Protein AF-A0A6G0Y2H9-F1 (afdb_monomer_lite)

Sequence (187 aa):
MGYNRLPFWKYYWSTSNDLSRFDDILCFLHINNNNAKTTDNKDRLFKLRLLLDSINIRFMELYKVTREVSVDELMVLFKGRNSIKQYNLMKLIKRGKEKVIHNFVDFGLGERVVLNLTKPYCNKGMKLENTFAYGTIQSNRKGIPLLSQDKTLERGMYDFKTSRLDITVYKWKDNRIVHLASNFHNA

Secondary structure (DSSP, 8-state):
--SS-PPPHHHHTTTSTTHHHHHHHHHS--SS-GGG--TT---TTHHHHHHHHHHHHHHHHH----S------PPEE--S--TTEEE-TTSSS-EEE-----S-TTS-HHHHHHHHHHTTTTTSS--GGG---EEEE-TT-TT------TTT--TT-EEEEE-TTS-EEEEEESSSEEEEEESS---

Foldseek 3Di:
DDPDPDDDPCVVCVVPPCSVVVVVCVVPPFDADPVPDDPPDPPLCRRCVNVVVVVVVVCLVPDDDDPDDDDDWDFDADDDDGPQWDADPPDPRRIGGTDFDDPPVPDDRVVRVVCVVCVVVCPDPNDPVPDKDKDWDDPPDPPDDDWDDPVVDDAQDKTWDADPQQKIWIWHDHVHIIIMIISPDDD

Organism: Aphis craccivora (NCBI:txid307492)

InterPro domains:
  IPR029526 PiggyBac transposable element-derived protein [PF13843] (1-98)

pLDDT: mean 79.73, std 13.39, range [35.53, 94.5]

Structure (mmCIF, N/CA/C/O backbone):
data_AF-A0A6G0Y2H9-F1
#
_entry.id   AF-A0A6G0Y2H9-F1
#
loop_
_atom_site.group_PDB
_atom_site.id
_atom_site.type_symbol
_atom_site.label_atom_id
_atom_site.label_alt_id
_atom_site.label_comp_id
_atom_site.label_asym_id
_atom_site.label_entity_id
_atom_site.label_seq_id
_atom_site.pdbx_PDB_ins_code
_atom_site.Cartn_x
_atom_site.Cartn_y
_atom_site.Cartn_z
_atom_site.occupancy
_atom_site.B_iso_or_equiv
_atom_site.auth_seq_id
_atom_site.auth_comp_id
_atom_site.auth_asym_id
_atom_site.auth_atom_id
_atom_site.pdbx_PDB_model_num
ATOM 1 N N . MET A 1 1 ? -3.768 -9.630 -13.649 1.00 43.09 1 MET A N 1
ATOM 2 C CA . MET A 1 1 ? -4.655 -10.481 -14.466 1.00 43.09 1 MET A CA 1
ATOM 3 C C . MET A 1 1 ? -5.706 -9.562 -15.050 1.00 43.09 1 MET A C 1
ATOM 5 O O . MET A 1 1 ? -6.329 -8.858 -14.270 1.00 43.09 1 MET A O 1
ATOM 9 N N . GLY A 1 2 ? -5.820 -9.486 -16.375 1.00 50.31 2 GLY A N 1
ATOM 10 C CA . GLY A 1 2 ? -6.947 -8.810 -17.021 1.00 50.31 2 GLY A CA 1
ATOM 11 C C . GLY A 1 2 ? -8.146 -9.754 -17.100 1.00 50.31 2 GLY A C 1
ATOM 12 O O . GLY A 1 2 ? -7.974 -10.964 -16.954 1.00 50.31 2 GLY A O 1
ATOM 13 N N . TYR A 1 3 ? -9.334 -9.203 -17.347 1.00 65.69 3 TYR A N 1
ATOM 14 C CA . TYR A 1 3 ? -10.573 -9.965 -17.556 1.00 65.69 3 TYR A CA 1
ATOM 15 C C . TYR A 1 3 ? -10.431 -11.077 -18.613 1.00 65.69 3 TYR A C 1
ATOM 17 O O . TYR A 1 3 ? -11.076 -12.114 -18.504 1.00 65.69 3 TYR A O 1
ATOM 25 N N . ASN A 1 4 ? -9.520 -10.909 -19.576 1.00 70.06 4 ASN A N 1
ATOM 26 C CA . ASN A 1 4 ? -9.194 -11.915 -20.580 1.00 70.06 4 ASN A CA 1
ATOM 27 C C . ASN A 1 4 ? -7.907 -12.669 -20.214 1.00 70.06 4 ASN A C 1
ATOM 29 O O . ASN A 1 4 ? -6.846 -12.062 -20.026 1.00 70.06 4 ASN A O 1
ATOM 33 N N . ARG A 1 5 ? -7.978 -14.008 -20.162 1.00 74.62 5 ARG A N 1
ATOM 34 C CA . ARG A 1 5 ? -6.782 -14.864 -20.164 1.00 74.62 5 ARG A CA 1
ATOM 35 C C . ARG A 1 5 ? -6.162 -14.817 -21.552 1.00 74.62 5 ARG A C 1
ATOM 37 O O . ARG A 1 5 ? -6.547 -15.560 -22.446 1.00 74.62 5 ARG A O 1
ATOM 44 N N . LEU A 1 6 ? -5.209 -13.913 -21.708 1.00 76.06 6 LEU A N 1
ATOM 45 C CA . LEU A 1 6 ? -4.416 -13.816 -22.918 1.00 76.06 6 LEU A CA 1
ATOM 46 C C . LEU A 1 6 ? -3.420 -14.986 -22.994 1.00 76.06 6 LEU A C 1
ATOM 48 O O . LEU A 1 6 ? -2.894 -15.403 -21.952 1.00 76.06 6 LEU A O 1
ATOM 52 N N . PRO A 1 7 ? -3.158 -15.528 -24.196 1.00 79.00 7 PRO A N 1
ATOM 53 C CA . PRO A 1 7 ? -2.120 -16.531 -24.382 1.00 79.00 7 PRO A CA 1
ATOM 54 C C . PRO A 1 7 ? -0.747 -15.978 -23.964 1.00 79.00 7 PRO A C 1
ATOM 56 O O . PRO A 1 7 ? -0.535 -14.766 -23.890 1.00 79.00 7 PRO A O 1
ATOM 59 N N . PHE A 1 8 ? 0.211 -16.861 -23.664 1.00 73.69 8 PHE A N 1
ATOM 60 C CA . PHE A 1 8 ? 1.592 -16.421 -23.442 1.00 73.69 8 PHE A CA 1
ATOM 61 C C . PHE A 1 8 ? 2.092 -15.633 -24.653 1.00 73.69 8 PHE A C 1
ATOM 63 O O . PHE A 1 8 ? 1.792 -15.990 -25.789 1.00 73.69 8 PHE A O 1
ATOM 70 N N . TRP A 1 9 ? 2.892 -14.593 -24.402 1.00 75.38 9 TRP A N 1
ATOM 71 C CA . TRP A 1 9 ? 3.351 -13.663 -25.437 1.00 75.38 9 TRP A CA 1
ATOM 72 C C . TRP A 1 9 ? 3.998 -14.381 -26.643 1.00 75.38 9 TRP A C 1
ATOM 74 O O . TRP A 1 9 ? 3.803 -13.967 -27.779 1.00 75.38 9 TRP A O 1
ATOM 84 N N . LYS A 1 10 ? 4.673 -15.516 -26.404 1.00 74.25 10 LYS A N 1
ATOM 85 C CA . LYS A 1 10 ? 5.289 -16.371 -27.434 1.00 74.25 10 LYS A CA 1
ATOM 86 C C . LYS A 1 10 ? 4.306 -16.897 -28.483 1.00 74.25 10 LYS A C 1
ATOM 88 O O . LYS A 1 10 ? 4.701 -17.170 -29.608 1.00 74.25 10 LYS A O 1
ATOM 93 N N . TYR A 1 11 ? 3.032 -17.044 -28.128 1.00 80.25 11 TYR A N 1
ATOM 94 C CA . TYR A 1 11 ? 2.014 -17.553 -29.043 1.00 80.25 11 TYR A CA 1
ATOM 95 C C . TYR A 1 11 ? 1.464 -16.479 -29.984 1.00 80.25 11 TYR A C 1
ATOM 97 O O . TYR A 1 11 ? 0.999 -16.830 -31.064 1.00 80.25 11 TYR A O 1
ATOM 105 N N . TYR A 1 12 ? 1.554 -15.192 -29.623 1.00 76.19 12 TYR A N 1
ATOM 106 C CA . TYR A 1 12 ? 1.019 -14.096 -30.443 1.00 76.19 12 TYR A CA 1
ATOM 107 C C . TYR A 1 12 ? 1.679 -13.992 -31.815 1.00 76.19 12 TYR A C 1
ATOM 109 O O . TYR A 1 12 ? 1.018 -13.657 -32.789 1.00 76.19 12 TYR A O 1
ATOM 117 N N . TRP A 1 13 ? 2.969 -14.303 -31.879 1.00 71.12 13 TRP A N 1
ATOM 118 C CA . TRP A 1 13 ? 3.794 -14.147 -33.073 1.00 71.12 13 TRP A CA 1
ATOM 119 C C . TRP A 1 13 ? 4.290 -15.494 -33.601 1.00 71.12 13 TRP A C 1
ATOM 121 O O . TRP A 1 13 ? 5.184 -15.524 -34.438 1.00 71.12 13 TRP A O 1
ATOM 131 N N . SER A 1 14 ? 3.700 -16.602 -33.124 1.00 71.88 14 SER A N 1
ATOM 132 C CA . SER A 1 14 ? 4.100 -17.985 -33.440 1.00 71.88 14 SER A CA 1
ATOM 133 C C . SER A 1 14 ? 4.156 -18.295 -34.941 1.00 71.88 14 SER A C 1
ATOM 135 O O . SER A 1 14 ? 4.900 -19.175 -35.356 1.00 71.88 14 SER A O 1
ATOM 137 N N . THR A 1 15 ? 3.402 -17.551 -35.751 1.00 75.06 15 THR A N 1
ATOM 138 C CA . THR A 1 15 ? 3.326 -17.680 -37.211 1.00 75.06 15 THR A CA 1
ATOM 139 C C . THR A 1 15 ? 4.221 -16.698 -37.974 1.00 75.06 15 THR A C 1
ATOM 141 O O . THR A 1 15 ? 4.199 -16.693 -39.200 1.00 75.06 15 THR A O 1
ATOM 144 N N . SER A 1 16 ? 4.967 -15.831 -37.284 1.00 73.94 16 SER A N 1
ATOM 145 C CA . SER A 1 16 ? 5.806 -14.793 -37.895 1.00 73.94 16 SER A CA 1
ATOM 146 C C . SER A 1 16 ? 7.294 -15.101 -37.731 1.00 73.94 16 SER A C 1
ATOM 148 O O . SER A 1 16 ? 7.726 -15.583 -36.684 1.00 73.94 16 SER A O 1
ATOM 150 N N . ASN A 1 17 ? 8.096 -14.757 -38.739 1.00 68.19 17 ASN A N 1
ATOM 151 C CA . ASN A 1 17 ? 9.550 -14.948 -38.700 1.00 68.19 17 ASN A CA 1
ATOM 152 C C . ASN A 1 17 ? 10.275 -13.942 -37.777 1.00 68.19 17 ASN A C 1
ATOM 154 O O . ASN A 1 17 ? 11.456 -14.122 -37.497 1.00 68.19 17 ASN A O 1
ATOM 158 N N . ASP A 1 18 ? 9.577 -12.919 -37.268 1.00 68.19 18 ASP A N 1
ATOM 159 C CA . ASP A 1 18 ? 10.131 -11.826 -36.448 1.00 68.19 18 ASP A CA 1
ATOM 160 C C . ASP A 1 18 ? 10.200 -12.133 -34.938 1.00 68.19 18 ASP A C 1
ATOM 162 O O . ASP A 1 18 ? 10.596 -11.280 -34.137 1.00 68.19 18 ASP A O 1
ATOM 166 N N . LEU A 1 19 ? 9.839 -13.354 -34.526 1.00 70.81 19 LEU A N 1
ATOM 167 C CA . LEU A 1 19 ? 9.929 -13.806 -33.131 1.00 70.81 19 LEU A CA 1
ATOM 168 C C . LEU A 1 19 ? 11.328 -13.627 -32.538 1.00 70.81 19 LEU A C 1
ATOM 170 O O . LEU A 1 19 ? 11.454 -13.170 -31.402 1.00 70.81 19 LEU A O 1
ATOM 174 N N . SER A 1 20 ? 12.361 -13.952 -33.319 1.00 72.50 20 SER A N 1
ATOM 175 C CA . SER A 1 20 ? 13.763 -13.856 -32.902 1.00 72.50 20 SER A CA 1
ATOM 176 C C . SER A 1 20 ? 14.126 -12.433 -32.492 1.00 72.50 20 SER A C 1
ATOM 178 O O . SER A 1 20 ? 14.672 -12.214 -31.416 1.00 72.50 20 SER A O 1
ATOM 180 N N . ARG A 1 21 ? 13.711 -11.444 -33.289 1.00 81.88 21 ARG A N 1
ATOM 181 C CA . ARG A 1 21 ? 13.983 -10.032 -33.019 1.00 81.88 21 ARG A CA 1
ATOM 182 C C . ARG A 1 21 ? 13.316 -9.549 -31.732 1.00 81.88 21 ARG A C 1
ATOM 184 O O . ARG A 1 21 ? 13.892 -8.740 -31.008 1.00 81.88 21 ARG A O 1
ATOM 191 N N . PHE A 1 22 ? 12.097 -9.999 -31.445 1.00 83.44 22 PHE A N 1
ATOM 192 C CA . PHE A 1 22 ? 11.405 -9.606 -30.219 1.00 83.44 22 PHE A CA 1
ATOM 193 C C . PHE A 1 22 ? 12.022 -10.262 -28.973 1.00 83.44 22 PHE A C 1
ATOM 195 O O . PHE A 1 22 ? 12.193 -9.583 -27.959 1.00 83.44 22 PHE A O 1
ATOM 202 N N . ASP A 1 23 ? 12.403 -11.542 -29.057 1.00 83.44 23 ASP A N 1
ATOM 203 C CA . ASP A 1 23 ? 13.179 -12.228 -28.014 1.00 83.44 23 ASP A CA 1
ATOM 204 C C . ASP A 1 23 ? 14.496 -11.487 -27.729 1.00 83.44 23 ASP A C 1
ATOM 206 O O . ASP A 1 23 ? 14.789 -11.180 -26.570 1.00 83.44 23 ASP A O 1
ATOM 210 N N . ASP A 1 24 ? 15.237 -11.110 -28.776 1.00 87.81 24 ASP A N 1
ATOM 211 C CA . ASP A 1 24 ? 16.494 -10.368 -28.652 1.00 87.81 24 ASP A CA 1
ATOM 212 C C . ASP A 1 24 ? 16.285 -9.033 -27.927 1.00 87.81 24 ASP A C 1
ATOM 214 O O . ASP A 1 24 ? 16.976 -8.725 -26.951 1.00 87.81 24 ASP A O 1
ATOM 218 N N . ILE A 1 25 ? 15.278 -8.254 -28.336 1.00 88.69 25 ILE A N 1
ATOM 219 C CA . ILE A 1 25 ? 14.950 -6.979 -27.683 1.00 88.69 25 ILE A CA 1
ATOM 220 C C . ILE A 1 25 ? 14.632 -7.191 -26.198 1.00 88.69 25 ILE A C 1
ATOM 222 O O . ILE A 1 25 ? 15.111 -6.427 -25.360 1.00 88.69 25 ILE A O 1
ATOM 226 N N . LEU A 1 26 ? 13.854 -8.218 -25.844 1.00 86.31 26 LEU A N 1
ATOM 227 C CA . LEU A 1 26 ? 13.521 -8.509 -24.446 1.00 86.31 26 LEU A CA 1
ATOM 228 C C . LEU A 1 26 ? 14.737 -8.952 -23.625 1.00 86.31 26 LEU A C 1
ATOM 230 O O . LEU A 1 26 ? 14.844 -8.586 -22.451 1.00 86.31 26 LEU A O 1
ATOM 234 N N . CYS A 1 27 ? 15.645 -9.725 -24.218 1.00 89.00 27 CYS A N 1
ATOM 235 C CA . CYS A 1 27 ? 16.863 -10.196 -23.566 1.00 89.00 27 CYS A CA 1
ATOM 236 C C . CYS A 1 27 ? 17.871 -9.068 -23.310 1.00 89.00 27 CYS A C 1
ATOM 238 O O . CYS A 1 27 ? 18.525 -9.069 -22.265 1.00 89.00 27 CYS A O 1
ATOM 240 N N . PHE A 1 28 ? 17.964 -8.098 -24.222 1.00 90.19 28 PHE A N 1
ATOM 241 C CA . PHE A 1 28 ? 18.923 -6.990 -24.153 1.00 90.19 28 PHE A CA 1
ATOM 242 C C . PHE A 1 28 ? 18.309 -5.661 -23.689 1.00 90.19 28 PHE A C 1
ATOM 244 O O . PHE A 1 28 ? 18.967 -4.620 -23.744 1.00 90.19 28 PHE A O 1
ATOM 251 N N . LEU A 1 29 ? 17.067 -5.662 -23.194 1.00 90.31 29 LEU A N 1
ATOM 252 C CA . LEU A 1 29 ? 16.414 -4.450 -22.709 1.00 90.31 29 LEU A CA 1
ATOM 253 C C . LEU A 1 29 ? 17.128 -3.892 -21.464 1.00 90.31 29 LEU A C 1
ATOM 255 O O . LEU A 1 29 ? 17.025 -4.430 -20.357 1.00 90.31 29 LEU A O 1
ATOM 259 N N . HIS A 1 30 ? 17.795 -2.751 -21.634 1.00 90.88 30 HIS A N 1
ATOM 260 C CA . HIS A 1 30 ? 18.470 -2.016 -20.569 1.00 90.88 30 HIS A CA 1
ATOM 261 C C . HIS A 1 30 ? 17.875 -0.617 -20.402 1.00 90.88 30 HIS A C 1
ATOM 263 O O . HIS A 1 30 ? 17.851 0.179 -21.331 1.00 90.88 30 HIS A O 1
ATOM 269 N N . ILE A 1 31 ? 17.412 -0.315 -19.187 1.00 92.56 31 ILE A N 1
ATOM 270 C CA . ILE A 1 31 ? 16.777 0.971 -18.852 1.00 92.56 31 ILE A CA 1
ATOM 271 C C . ILE A 1 31 ? 17.777 1.971 -18.258 1.00 92.56 31 ILE A C 1
ATOM 273 O O . ILE A 1 31 ? 17.598 3.174 -18.407 1.00 92.56 31 ILE A O 1
ATOM 277 N N . ASN A 1 32 ? 18.812 1.496 -17.560 1.00 92.38 32 ASN A N 1
ATOM 278 C CA . ASN A 1 32 ? 19.806 2.351 -16.913 1.00 92.38 32 ASN A CA 1
ATOM 279 C C . ASN A 1 32 ? 21.229 1.930 -17.304 1.00 92.38 32 ASN A C 1
ATOM 281 O O . ASN A 1 32 ? 21.501 0.739 -17.485 1.00 92.38 32 ASN A O 1
ATOM 285 N N . ASN A 1 33 ? 22.129 2.908 -17.403 1.00 91.75 33 ASN A N 1
ATOM 286 C CA . ASN A 1 33 ? 23.525 2.709 -17.764 1.00 91.75 33 ASN A CA 1
ATOM 287 C C . ASN A 1 33 ? 24.306 2.105 -16.585 1.00 91.75 33 ASN A C 1
ATOM 289 O O . ASN A 1 33 ? 24.426 2.715 -15.522 1.00 91.75 33 ASN A O 1
ATOM 293 N N . ASN A 1 34 ? 24.880 0.913 -16.778 1.00 90.38 34 ASN A N 1
ATOM 294 C CA . ASN A 1 34 ? 25.666 0.240 -15.740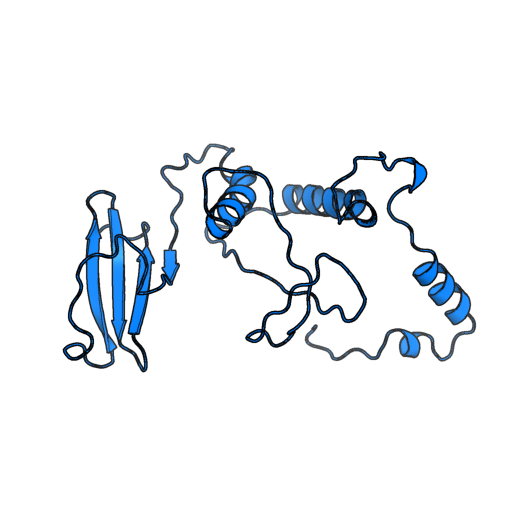 1.00 90.38 34 ASN A CA 1
ATOM 295 C C . ASN A 1 34 ? 26.930 1.029 -15.353 1.00 90.38 34 ASN A C 1
ATOM 297 O O . ASN A 1 34 ? 27.339 0.957 -14.197 1.00 90.38 34 ASN A O 1
ATOM 301 N N . ASN A 1 35 ? 27.500 1.814 -16.274 1.00 91.38 35 ASN A N 1
ATOM 302 C CA . ASN A 1 35 ? 28.703 2.616 -16.025 1.00 91.38 35 ASN A CA 1
ATOM 303 C C . ASN A 1 35 ? 28.427 3.823 -15.116 1.00 91.38 35 ASN A C 1
ATOM 305 O O . ASN A 1 35 ? 29.345 4.357 -14.509 1.00 91.38 35 ASN A O 1
ATOM 309 N N . ALA A 1 36 ? 27.162 4.234 -14.982 1.00 89.00 36 ALA A N 1
ATOM 310 C CA . ALA A 1 36 ? 26.755 5.299 -14.066 1.00 89.00 36 ALA A CA 1
ATOM 311 C C . ALA A 1 36 ? 26.593 4.809 -12.612 1.00 89.00 36 ALA A C 1
ATOM 313 O O . ALA A 1 36 ? 26.230 5.584 -11.727 1.00 89.00 36 ALA A O 1
ATOM 314 N N . LYS A 1 37 ? 26.804 3.513 -12.343 1.00 89.06 37 LYS A N 1
ATOM 315 C CA . LYS A 1 37 ? 26.636 2.942 -11.008 1.00 89.06 37 LYS A CA 1
ATOM 316 C C . LYS A 1 37 ? 27.870 3.219 -10.145 1.00 89.06 37 LYS A C 1
ATOM 318 O O . LYS A 1 37 ? 28.943 2.688 -10.410 1.00 89.06 37 LYS A O 1
ATOM 323 N N . THR A 1 38 ? 27.693 3.973 -9.063 1.00 88.56 38 THR A N 1
ATOM 324 C CA . THR A 1 38 ? 28.745 4.174 -8.056 1.00 88.56 38 THR A CA 1
ATOM 325 C C . THR A 1 38 ? 29.039 2.884 -7.279 1.00 88.56 38 THR A C 1
ATOM 327 O O . THR A 1 38 ? 28.177 2.010 -7.134 1.00 88.56 38 THR A O 1
ATOM 330 N N . THR A 1 39 ? 30.266 2.756 -6.768 1.00 84.62 39 THR A N 1
ATOM 331 C CA . THR A 1 39 ? 30.725 1.577 -6.012 1.00 84.62 39 THR A CA 1
ATOM 332 C C . THR A 1 39 ? 29.952 1.376 -4.705 1.00 84.62 39 THR A C 1
ATOM 334 O O . THR A 1 39 ? 29.624 0.240 -4.375 1.00 84.62 39 THR A O 1
ATOM 337 N N . ASP A 1 40 ? 29.564 2.457 -4.020 1.00 89.00 40 ASP A N 1
ATOM 338 C CA . ASP A 1 40 ? 28.736 2.430 -2.797 1.00 89.00 40 ASP A CA 1
ATOM 339 C C . ASP A 1 40 ? 27.220 2.542 -3.080 1.00 89.00 40 ASP A C 1
ATOM 341 O O . ASP A 1 40 ? 26.423 2.975 -2.247 1.00 89.00 40 ASP A O 1
ATOM 345 N N . ASN A 1 41 ? 26.763 2.181 -4.284 1.00 86.12 41 ASN A N 1
ATOM 346 C CA . ASN A 1 41 ? 25.338 2.272 -4.587 1.00 86.12 41 ASN A CA 1
ATOM 347 C C . ASN A 1 41 ? 24.519 1.187 -3.858 1.00 86.12 41 ASN A C 1
ATOM 349 O O . ASN A 1 41 ? 24.538 0.009 -4.232 1.00 86.12 41 ASN A O 1
ATOM 353 N N . LYS A 1 42 ? 23.720 1.615 -2.874 1.00 87.38 42 LYS A N 1
ATOM 354 C CA . LYS A 1 42 ? 22.814 0.767 -2.078 1.00 87.38 42 LYS A CA 1
ATOM 355 C C . LYS A 1 42 ? 21.430 0.562 -2.713 1.00 87.38 42 LYS A C 1
ATOM 357 O O . LYS A 1 42 ? 20.640 -0.241 -2.210 1.00 87.38 42 LYS A O 1
ATOM 362 N N . ASP A 1 43 ? 21.120 1.237 -3.823 1.00 88.81 43 ASP A N 1
ATOM 363 C CA . ASP A 1 43 ? 19.833 1.109 -4.508 1.00 88.81 43 ASP A CA 1
ATOM 364 C C . ASP A 1 43 ? 19.708 -0.234 -5.243 1.00 88.81 43 ASP A C 1
ATOM 366 O O . ASP A 1 43 ? 20.191 -0.433 -6.363 1.00 88.81 43 ASP A O 1
ATOM 370 N N . ARG A 1 44 ? 18.967 -1.165 -4.632 1.00 88.69 44 ARG A N 1
ATOM 371 C CA . ARG A 1 44 ? 18.667 -2.481 -5.218 1.00 88.69 44 ARG A CA 1
ATOM 372 C C . ARG A 1 44 ? 17.824 -2.394 -6.502 1.00 88.69 44 ARG A C 1
ATOM 374 O O . ARG A 1 44 ? 17.753 -3.378 -7.240 1.00 88.69 44 ARG A O 1
ATOM 381 N N . LEU A 1 45 ? 17.186 -1.250 -6.774 1.00 89.94 45 LEU A N 1
ATOM 382 C CA . LEU A 1 45 ? 16.367 -0.991 -7.962 1.00 89.94 45 LEU A CA 1
ATOM 383 C C . LEU A 1 45 ? 17.068 -0.118 -9.010 1.00 89.94 45 LEU A C 1
ATOM 385 O O . LEU A 1 45 ? 16.421 0.240 -9.990 1.00 89.94 45 LEU A O 1
ATOM 389 N N . PHE A 1 46 ? 18.371 0.158 -8.875 1.00 91.75 46 PHE A N 1
ATOM 390 C CA . PHE A 1 46 ? 19.121 1.053 -9.770 1.00 91.75 46 PHE A CA 1
ATOM 391 C C . PHE A 1 46 ? 18.825 0.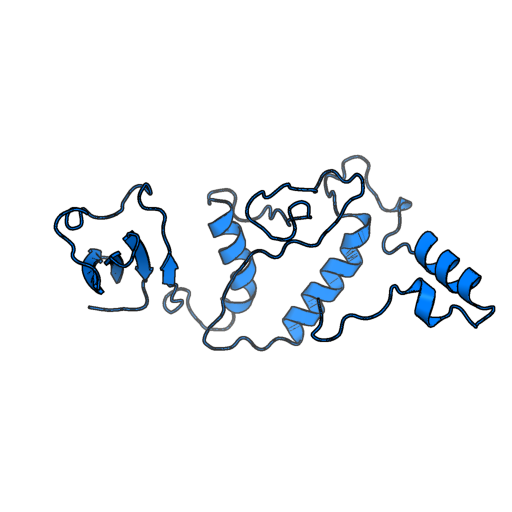828 -11.262 1.00 91.75 46 PHE A C 1
ATOM 393 O O . PHE A 1 46 ? 18.531 1.774 -11.988 1.00 91.75 46 PHE A O 1
ATOM 400 N N . LYS A 1 47 ? 18.810 -0.433 -11.720 1.00 90.94 47 LYS A N 1
ATOM 401 C CA . LYS A 1 47 ? 18.560 -0.779 -13.133 1.00 90.94 47 LYS A CA 1
ATOM 402 C C . LYS A 1 47 ? 17.187 -0.344 -13.661 1.00 90.94 47 LYS A C 1
ATOM 404 O O . LYS A 1 47 ? 17.038 -0.181 -14.862 1.00 90.94 47 LYS A O 1
ATOM 409 N N . LEU A 1 48 ? 16.197 -0.191 -12.784 1.00 91.50 48 LEU A N 1
ATOM 410 C CA . LEU A 1 48 ? 14.829 0.219 -13.120 1.00 91.50 48 LEU A CA 1
ATOM 411 C C . LEU A 1 48 ? 14.510 1.646 -12.664 1.00 91.50 48 LEU A C 1
ATOM 413 O O . LEU A 1 48 ? 13.408 2.121 -12.921 1.00 91.50 48 LEU A O 1
ATOM 417 N N . ARG A 1 49 ? 15.441 2.316 -11.973 1.00 91.88 49 ARG A N 1
ATOM 418 C CA . ARG A 1 49 ? 15.193 3.583 -11.280 1.00 91.88 49 ARG A CA 1
ATOM 419 C C . ARG A 1 49 ? 14.655 4.660 -12.219 1.00 91.88 49 ARG A C 1
ATOM 421 O O . ARG A 1 49 ? 13.589 5.191 -11.947 1.00 91.88 49 ARG A O 1
ATOM 428 N N . LEU A 1 50 ? 15.317 4.874 -13.358 1.00 92.44 50 LEU A N 1
ATOM 429 C CA . LEU A 1 50 ? 14.907 5.869 -14.356 1.00 92.44 50 LEU A CA 1
ATOM 430 C C . LEU A 1 50 ? 13.468 5.653 -14.844 1.00 92.44 50 LEU A C 1
ATOM 432 O O . LEU A 1 50 ? 12.674 6.590 -14.872 1.00 92.44 50 LEU A O 1
ATOM 436 N N . LEU A 1 51 ? 13.105 4.407 -15.162 1.00 93.75 51 LEU A N 1
ATOM 437 C CA . LEU A 1 51 ? 11.742 4.082 -15.579 1.00 93.75 51 LEU A CA 1
ATOM 438 C C . LEU A 1 51 ? 10.746 4.322 -14.441 1.00 93.75 51 LEU A C 1
ATOM 440 O O . LEU A 1 51 ? 9.732 4.980 -14.650 1.00 93.75 51 LEU A O 1
ATOM 444 N N . LEU A 1 52 ? 11.033 3.823 -13.236 1.00 92.19 52 LEU A N 1
ATOM 445 C CA . LEU A 1 52 ? 10.147 4.001 -12.086 1.00 92.19 52 LEU A CA 1
ATOM 446 C C . LEU A 1 52 ? 9.924 5.479 -11.768 1.00 92.19 52 LEU A C 1
ATOM 448 O O . LEU A 1 52 ? 8.791 5.867 -11.502 1.00 92.19 52 LEU A O 1
ATOM 452 N N . ASP A 1 53 ? 10.972 6.294 -11.809 1.00 92.50 53 ASP A N 1
ATOM 453 C CA . ASP A 1 53 ? 10.883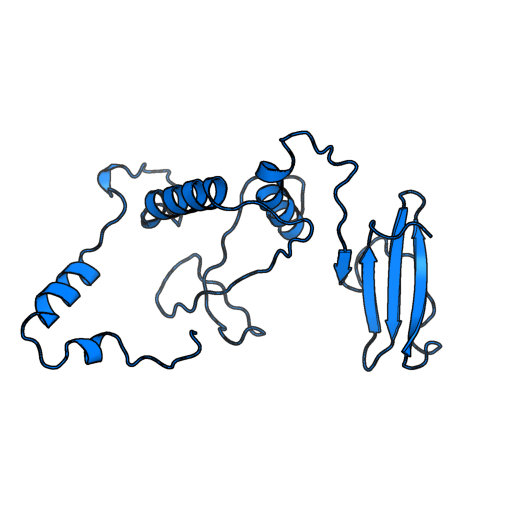 7.722 -11.521 1.00 92.50 53 ASP A CA 1
ATOM 454 C C . ASP A 1 53 ? 10.088 8.447 -12.612 1.00 92.50 53 ASP A C 1
ATOM 456 O O . ASP A 1 53 ? 9.173 9.196 -12.282 1.00 92.50 53 ASP A O 1
ATOM 460 N N . SER A 1 54 ? 10.332 8.141 -13.893 1.00 94.50 54 SER A N 1
ATOM 461 C CA . SER A 1 54 ? 9.556 8.711 -15.006 1.00 94.50 54 SER A CA 1
ATOM 462 C C . SER A 1 54 ? 8.059 8.391 -14.911 1.00 94.50 54 SER A C 1
ATOM 464 O O . SER A 1 54 ? 7.219 9.273 -15.094 1.00 94.50 54 SER A O 1
ATOM 466 N N . ILE A 1 55 ? 7.716 7.150 -14.547 1.00 93.25 55 ILE A N 1
ATOM 467 C CA . ILE A 1 55 ? 6.331 6.715 -14.356 1.00 93.25 55 ILE A CA 1
ATOM 468 C C . ILE A 1 55 ? 5.713 7.426 -13.152 1.00 93.25 55 ILE A C 1
ATOM 470 O O . ILE A 1 55 ? 4.598 7.928 -13.257 1.00 93.25 55 ILE A O 1
ATOM 474 N N . ASN A 1 56 ? 6.427 7.501 -12.023 1.00 90.50 56 ASN A N 1
ATOM 475 C CA . ASN A 1 56 ? 5.920 8.177 -10.830 1.00 90.50 56 ASN A CA 1
ATOM 476 C C . ASN A 1 56 ? 5.659 9.661 -11.115 1.00 90.50 56 ASN A C 1
ATOM 478 O O . ASN A 1 56 ? 4.590 10.147 -10.772 1.00 90.50 56 ASN A O 1
ATOM 482 N N . ILE A 1 57 ? 6.582 10.361 -11.784 1.00 90.81 57 ILE A N 1
ATOM 483 C CA . ILE A 1 57 ? 6.397 11.768 -12.173 1.00 90.81 57 ILE A CA 1
ATOM 484 C C . ILE A 1 57 ? 5.146 11.909 -13.042 1.00 90.81 57 ILE A C 1
ATOM 486 O O . ILE A 1 57 ? 4.251 12.686 -12.717 1.00 90.81 57 ILE A O 1
ATOM 490 N N . ARG A 1 58 ? 5.031 11.097 -14.098 1.00 92.75 58 ARG A N 1
ATOM 491 C CA . ARG A 1 58 ? 3.905 11.187 -15.029 1.00 92.75 58 ARG A CA 1
ATOM 492 C C . ARG A 1 58 ? 2.565 10.870 -14.368 1.00 92.75 58 ARG A C 1
ATOM 494 O O . ARG A 1 58 ? 1.576 11.545 -14.635 1.00 92.75 58 ARG A O 1
ATOM 501 N N . PHE A 1 59 ? 2.511 9.863 -13.500 1.00 89.94 59 PHE A N 1
ATOM 502 C CA . PHE A 1 59 ? 1.292 9.540 -12.760 1.00 89.94 59 PHE A CA 1
ATOM 503 C C . PHE A 1 59 ? 0.908 10.653 -11.791 1.00 89.94 59 PHE A C 1
ATOM 505 O O . PHE A 1 59 ? -0.269 10.975 -11.703 1.00 89.94 59 PHE A O 1
ATOM 512 N N . MET A 1 60 ? 1.873 11.293 -11.132 1.00 85.19 60 MET A N 1
ATOM 513 C CA . MET A 1 60 ? 1.603 12.434 -10.257 1.00 85.19 60 MET A CA 1
ATOM 514 C C . MET A 1 60 ? 1.069 13.658 -11.014 1.00 85.19 60 MET A C 1
ATOM 516 O O . MET A 1 60 ? 0.226 14.373 -10.481 1.00 85.19 60 MET A O 1
ATOM 520 N N . GLU A 1 61 ? 1.530 13.897 -12.244 1.00 87.19 61 GLU A N 1
ATOM 521 C CA . GLU A 1 61 ? 1.035 14.983 -13.103 1.00 87.19 61 GLU A CA 1
ATOM 522 C C . GLU A 1 61 ? -0.390 14.732 -13.612 1.00 87.19 61 GLU A C 1
ATOM 524 O O . GLU A 1 61 ? -1.207 15.651 -13.668 1.00 87.19 61 GLU A O 1
ATOM 529 N N . LEU A 1 62 ? -0.683 13.491 -14.012 1.00 88.56 62 LEU A N 1
ATOM 530 C CA . LEU A 1 62 ? -1.949 13.136 -14.656 1.00 88.56 62 LEU A CA 1
ATOM 531 C C . LEU A 1 62 ? -3.055 12.787 -13.655 1.00 88.56 62 LEU A C 1
ATOM 533 O O . LEU A 1 62 ? -4.238 12.961 -13.957 1.00 88.56 62 LEU A O 1
ATOM 537 N N . TYR A 1 63 ? -2.697 12.274 -12.478 1.00 84.81 63 TYR A N 1
ATOM 538 C CA . TYR A 1 63 ? -3.665 11.807 -11.497 1.00 84.81 63 TYR A CA 1
ATOM 539 C C . TYR A 1 63 ? -4.217 12.961 -10.659 1.00 84.81 63 TYR A C 1
ATOM 541 O O . TYR A 1 63 ? -3.541 13.521 -9.794 1.00 84.81 63 TYR A O 1
ATOM 549 N N . LYS A 1 64 ? -5.492 13.285 -10.885 1.00 81.06 64 LYS A N 1
ATOM 550 C CA . LYS A 1 64 ? -6.264 14.187 -10.026 1.00 81.06 64 LYS A CA 1
ATOM 551 C C . LYS A 1 64 ? -6.886 13.369 -8.899 1.00 81.06 64 LYS A C 1
ATOM 553 O O . LYS A 1 64 ? -7.784 12.569 -9.144 1.00 81.06 64 LYS A O 1
ATOM 558 N N . VAL A 1 65 ? -6.390 13.564 -7.680 1.00 79.25 65 VAL A N 1
ATOM 559 C CA . VAL A 1 65 ? -6.880 12.848 -6.497 1.00 79.25 65 VAL A CA 1
ATOM 560 C C . VAL A 1 65 ? -8.349 13.165 -6.234 1.00 79.25 65 VAL A C 1
ATOM 562 O O . VAL A 1 65 ? -8.765 14.323 -6.242 1.00 79.25 65 VAL A O 1
ATOM 565 N N . THR A 1 66 ? -9.121 12.111 -5.990 1.00 82.00 66 THR A N 1
ATOM 566 C CA . THR A 1 66 ? -10.512 12.161 -5.540 1.00 82.00 66 THR A CA 1
ATOM 567 C C . THR A 1 66 ? -10.604 12.349 -4.027 1.00 82.00 66 THR A C 1
ATOM 569 O O . THR A 1 66 ? -9.623 12.184 -3.307 1.00 82.00 66 THR A O 1
ATOM 572 N N . ARG A 1 67 ? -11.807 12.656 -3.524 1.00 80.88 67 ARG A N 1
ATOM 573 C CA . ARG A 1 67 ? -12.076 12.832 -2.084 1.00 80.88 67 ARG A CA 1
ATOM 574 C C . ARG A 1 67 ? -11.610 11.645 -1.230 1.00 80.88 67 ARG A C 1
ATOM 576 O O . ARG A 1 67 ? -11.167 11.841 -0.105 1.00 80.88 67 ARG A O 1
ATOM 583 N N . GLU A 1 68 ? -11.736 10.434 -1.757 1.00 84.38 68 GLU A N 1
ATOM 584 C CA . GLU A 1 68 ? -11.436 9.189 -1.054 1.00 84.38 68 GLU A CA 1
ATOM 585 C C . GLU A 1 68 ? -10.330 8.436 -1.791 1.00 84.38 68 GLU A C 1
ATOM 587 O O . GLU A 1 68 ? -10.363 8.312 -3.019 1.00 84.38 68 GLU A O 1
ATOM 592 N N . VAL A 1 69 ? -9.342 7.954 -1.035 1.00 84.50 69 VAL A N 1
ATOM 593 C CA . VAL A 1 69 ? -8.186 7.213 -1.548 1.00 84.50 69 VAL A CA 1
ATOM 594 C C . VAL A 1 69 ? -7.892 6.049 -0.610 1.00 84.50 69 VAL A C 1
ATOM 596 O O . VAL A 1 69 ? -7.833 6.222 0.605 1.00 84.50 69 VAL A O 1
ATOM 599 N N . SER A 1 70 ? -7.662 4.869 -1.179 1.00 86.06 70 SER A N 1
ATOM 600 C CA . SER A 1 70 ? -7.219 3.682 -0.449 1.00 86.06 70 SER A CA 1
ATOM 601 C C . SER A 1 70 ? -5.754 3.380 -0.752 1.00 86.06 70 SER A C 1
ATOM 603 O O . SER A 1 70 ? -5.350 3.375 -1.917 1.00 86.06 70 SER A O 1
ATOM 605 N N . VAL A 1 71 ? -4.976 3.068 0.281 1.00 84.31 71 VAL A N 1
ATOM 606 C CA . VAL A 1 71 ? -3.595 2.590 0.147 1.00 84.31 71 VAL A CA 1
ATOM 607 C C . VAL A 1 71 ? -3.572 1.099 0.450 1.00 84.31 71 VAL A C 1
ATOM 609 O O . VAL A 1 71 ? -3.993 0.686 1.526 1.00 84.31 71 VAL A O 1
ATOM 612 N N . ASP A 1 72 ? -3.068 0.306 -0.491 1.00 82.50 72 ASP A N 1
ATOM 613 C CA . ASP A 1 72 ? -2.905 -1.138 -0.328 1.00 82.50 72 ASP A CA 1
ATOM 614 C C . ASP A 1 72 ? -1.601 -1.618 -0.986 1.00 82.50 72 ASP A C 1
ATOM 616 O O . ASP A 1 72 ? -1.003 -0.949 -1.834 1.00 82.50 72 ASP A O 1
ATOM 620 N N . GLU A 1 73 ? -1.143 -2.794 -0.579 1.00 78.50 73 GLU A N 1
ATOM 621 C CA . GLU A 1 73 ? 0.091 -3.416 -1.032 1.00 78.50 73 GLU A CA 1
ATOM 622 C C . GLU A 1 73 ? -0.160 -4.393 -2.187 1.00 78.50 73 GLU A C 1
ATOM 624 O O . GLU A 1 73 ? -0.711 -5.487 -2.011 1.00 78.50 73 GLU A O 1
ATOM 629 N N . LEU A 1 74 ? 0.368 -4.084 -3.371 1.00 77.94 74 LEU A N 1
ATOM 630 C CA . LEU A 1 74 ? 0.347 -5.011 -4.502 1.00 77.94 74 LEU A CA 1
ATOM 631 C C . LEU A 1 74 ? 1.587 -5.918 -4.523 1.00 77.94 74 LEU A C 1
ATOM 633 O O . LEU A 1 74 ? 2.720 -5.449 -4.432 1.00 77.94 74 LEU A O 1
ATOM 637 N N . MET A 1 75 ? 1.384 -7.219 -4.761 1.00 77.44 75 MET A N 1
ATOM 638 C CA . MET A 1 75 ? 2.472 -8.155 -5.066 1.00 77.44 75 MET A CA 1
ATOM 639 C C . MET A 1 75 ? 2.537 -8.485 -6.555 1.00 77.44 75 MET A C 1
ATOM 641 O O . MET A 1 75 ? 1.598 -9.029 -7.135 1.00 77.44 75 MET A O 1
ATOM 645 N N . VAL A 1 76 ? 3.702 -8.252 -7.158 1.00 80.75 76 VAL A N 1
ATOM 646 C CA . VAL A 1 76 ? 3.996 -8.679 -8.533 1.00 80.75 76 VAL A CA 1
ATOM 647 C C . VAL A 1 76 ? 4.683 -10.042 -8.509 1.00 80.75 76 VAL A C 1
ATOM 649 O O . VAL A 1 76 ? 5.761 -10.176 -7.926 1.00 80.75 76 VAL A O 1
ATOM 652 N N . LEU A 1 77 ? 4.080 -11.053 -9.148 1.00 80.25 77 LEU A N 1
ATOM 653 C CA . LEU A 1 77 ? 4.626 -12.414 -9.199 1.00 80.25 77 LEU A CA 1
ATOM 654 C C . LEU A 1 77 ? 6.008 -12.421 -9.856 1.00 80.25 77 LEU A C 1
ATOM 656 O O . LEU A 1 77 ? 6.161 -12.047 -11.016 1.00 80.25 77 LEU A O 1
ATOM 660 N N . PHE A 1 78 ? 7.007 -12.929 -9.135 1.00 83.69 78 PHE A N 1
ATOM 661 C CA . PHE A 1 78 ? 8.354 -13.091 -9.672 1.00 83.69 78 PHE A CA 1
ATOM 662 C C . PHE A 1 78 ? 9.013 -14.367 -9.140 1.00 83.69 78 PHE A C 1
ATOM 664 O O . PHE A 1 78 ? 9.218 -14.534 -7.935 1.00 83.69 78 PHE A O 1
ATOM 671 N N . LYS A 1 79 ? 9.367 -15.294 -10.039 1.00 82.00 79 LYS A N 1
ATOM 672 C CA . LYS A 1 79 ? 9.967 -16.587 -9.663 1.00 82.00 79 LYS A CA 1
ATOM 673 C C . LYS A 1 79 ? 11.500 -16.606 -9.699 1.00 82.00 79 LYS A C 1
ATOM 675 O O . LYS A 1 79 ? 12.069 -17.447 -9.009 1.00 82.00 79 LYS A O 1
ATOM 680 N N . GLY A 1 80 ? 12.155 -15.655 -10.369 1.00 86.31 80 GLY A N 1
ATOM 681 C CA . GLY A 1 80 ? 13.620 -15.573 -10.458 1.00 86.31 80 GLY A CA 1
ATOM 682 C C . GLY A 1 80 ? 14.336 -15.247 -9.137 1.00 86.31 80 GLY A C 1
ATOM 683 O O . GLY A 1 80 ? 13.703 -15.036 -8.091 1.00 86.31 80 GLY A O 1
ATOM 684 N N . ARG A 1 81 ? 15.675 -15.198 -9.200 1.00 87.31 81 ARG A N 1
ATOM 685 C CA . ARG A 1 81 ? 16.564 -14.815 -8.090 1.00 87.31 81 ARG A CA 1
ATOM 686 C C . ARG A 1 81 ? 16.670 -13.288 -8.011 1.00 87.31 81 ARG A C 1
ATOM 688 O O . ARG A 1 81 ? 17.139 -12.650 -8.945 1.00 87.31 81 ARG A O 1
ATOM 695 N N . ASN A 1 82 ? 16.197 -12.694 -6.918 1.00 85.00 82 ASN A N 1
ATOM 696 C CA . ASN A 1 82 ? 16.299 -11.256 -6.657 1.00 85.00 82 ASN A CA 1
ATOM 697 C C . ASN A 1 82 ? 16.241 -11.004 -5.141 1.00 85.00 82 ASN A C 1
ATOM 699 O O . ASN A 1 82 ? 15.441 -11.636 -4.457 1.00 85.00 82 ASN A O 1
ATOM 703 N N . SER A 1 83 ? 17.059 -10.083 -4.631 1.00 83.88 83 SER A N 1
ATOM 704 C CA . SER A 1 83 ? 17.206 -9.801 -3.195 1.00 83.88 83 SER A CA 1
ATOM 705 C C . SER A 1 83 ? 16.057 -9.001 -2.565 1.00 83.88 83 SER A C 1
ATOM 707 O O . SER A 1 83 ? 15.980 -8.915 -1.345 1.00 83.88 83 SER A O 1
ATOM 709 N N . ILE A 1 84 ? 15.172 -8.400 -3.365 1.00 84.25 84 ILE A N 1
ATOM 710 C CA . ILE A 1 84 ? 13.980 -7.651 -2.907 1.00 84.25 84 ILE A CA 1
ATOM 711 C C . ILE A 1 84 ? 12.748 -8.571 -2.844 1.00 84.25 84 ILE A C 1
ATOM 713 O O . ILE A 1 84 ? 11.650 -8.165 -2.477 1.00 84.25 84 ILE A O 1
ATOM 717 N N . LYS A 1 85 ? 12.899 -9.831 -3.253 1.00 81.81 85 LYS A N 1
ATOM 718 C CA . LYS A 1 85 ? 11.805 -10.791 -3.270 1.00 81.81 85 LYS A CA 1
ATOM 719 C C . LYS A 1 85 ? 11.364 -11.099 -1.841 1.00 81.81 85 LYS A C 1
ATOM 721 O O . LYS A 1 85 ? 12.146 -11.613 -1.050 1.00 81.81 85 LYS A O 1
ATOM 726 N N . GLN A 1 86 ? 10.098 -10.852 -1.561 1.00 79.88 86 GLN A N 1
ATOM 727 C CA . GLN A 1 86 ? 9.440 -11.212 -0.322 1.00 79.88 86 GLN A CA 1
ATOM 728 C C . GLN A 1 86 ? 8.490 -12.388 -0.540 1.00 79.88 86 GLN A C 1
ATOM 730 O O . GLN A 1 86 ? 7.960 -12.615 -1.639 1.00 79.88 86 GLN A O 1
ATOM 735 N N . TYR A 1 87 ? 8.309 -13.155 0.530 1.00 76.81 87 TYR A N 1
ATOM 736 C CA . TYR A 1 87 ? 7.372 -14.261 0.585 1.00 76.81 87 TYR A CA 1
ATOM 737 C C . TYR A 1 87 ? 6.209 -13.894 1.501 1.00 76.81 87 TYR A C 1
ATOM 739 O O . TYR A 1 87 ? 6.427 -13.620 2.676 1.00 76.81 87 TYR A O 1
ATOM 747 N N . ASN A 1 88 ? 4.988 -13.918 0.974 1.00 73.06 88 ASN A N 1
ATOM 748 C CA . ASN A 1 88 ? 3.778 -13.683 1.752 1.00 73.06 88 ASN A CA 1
ATOM 749 C C . ASN A 1 88 ? 2.849 -14.892 1.598 1.00 73.06 88 ASN A C 1
ATOM 751 O O . ASN A 1 88 ? 2.313 -15.139 0.520 1.00 73.06 88 ASN A O 1
ATOM 755 N N . LEU A 1 89 ? 2.682 -15.670 2.671 1.00 69.00 89 LEU A N 1
ATOM 756 C CA . LEU A 1 89 ? 1.930 -16.928 2.641 1.00 69.00 89 LEU A CA 1
ATOM 757 C C . LEU A 1 89 ? 0.437 -16.718 2.330 1.00 69.00 89 LEU A C 1
ATOM 759 O O . LEU A 1 89 ? -0.184 -17.607 1.750 1.00 69.00 89 LEU A O 1
ATOM 763 N N . MET A 1 90 ? -0.113 -15.554 2.697 1.00 64.81 90 MET A N 1
ATOM 764 C CA . MET A 1 90 ? -1.551 -15.268 2.648 1.00 64.81 90 MET A CA 1
ATOM 765 C C . MET A 1 90 ? -2.026 -14.643 1.329 1.00 64.81 90 MET A C 1
ATOM 767 O O . MET A 1 90 ? -3.229 -14.553 1.102 1.00 64.81 90 MET A O 1
ATOM 771 N N . LYS A 1 91 ? -1.120 -14.237 0.430 1.00 66.88 91 LYS A N 1
ATOM 772 C CA . LYS A 1 91 ? -1.492 -13.699 -0.890 1.00 66.88 91 LYS A CA 1
ATOM 773 C C . LYS A 1 91 ? -1.546 -14.818 -1.939 1.00 66.88 91 LYS A C 1
ATOM 775 O O . LYS A 1 91 ? -0.714 -15.727 -1.938 1.00 66.88 91 LYS A O 1
ATOM 780 N N . LEU A 1 92 ? -2.493 -14.722 -2.887 1.00 55.81 92 LEU A N 1
ATOM 781 C CA . LEU A 1 92 ? -2.609 -15.638 -4.045 1.00 55.81 92 LEU A CA 1
ATOM 782 C C . LEU A 1 92 ? -1.267 -15.782 -4.784 1.00 55.81 92 LEU A C 1
ATOM 784 O O . LEU A 1 92 ? -0.892 -16.859 -5.249 1.00 55.81 92 LEU A O 1
ATOM 788 N N . ILE A 1 93 ? -0.509 -14.686 -4.838 1.00 57.47 93 ILE A N 1
ATOM 789 C CA . ILE A 1 93 ? 0.874 -14.639 -5.299 1.00 57.47 93 ILE A CA 1
ATOM 790 C C . ILE A 1 93 ? 1.787 -14.672 -4.074 1.00 57.47 93 ILE A C 1
ATOM 792 O O . ILE A 1 93 ? 2.029 -13.653 -3.437 1.00 57.47 93 ILE A O 1
ATOM 796 N N . LYS A 1 94 ? 2.343 -15.848 -3.772 1.00 52.62 94 LYS A N 1
ATOM 797 C CA . LYS A 1 94 ? 3.146 -16.041 -2.554 1.00 52.62 94 LYS A CA 1
ATOM 798 C C . LYS A 1 94 ? 4.543 -15.421 -2.611 1.00 52.62 94 LYS A C 1
ATOM 800 O O . LYS A 1 94 ? 5.200 -15.292 -1.588 1.00 52.62 94 LYS A O 1
ATOM 805 N N . ARG A 1 95 ? 5.049 -15.098 -3.806 1.00 47.34 95 ARG A N 1
ATOM 806 C CA . ARG A 1 95 ? 6.423 -14.619 -4.049 1.00 47.34 95 ARG A CA 1
ATOM 807 C C . ARG A 1 95 ? 6.393 -13.391 -4.951 1.00 47.34 95 ARG A C 1
ATOM 809 O O . ARG A 1 95 ? 6.026 -13.519 -6.120 1.00 47.34 95 ARG A O 1
ATOM 816 N N . GLY A 1 96 ? 6.825 -12.243 -4.442 1.00 54.59 96 GLY A N 1
ATOM 817 C CA . GLY A 1 96 ? 6.798 -10.988 -5.193 1.00 54.59 96 GLY A CA 1
ATOM 818 C C . GLY A 1 96 ? 7.782 -9.953 -4.673 1.00 54.59 96 GLY A C 1
ATOM 819 O O . GLY A 1 96 ? 8.568 -10.248 -3.782 1.00 54.59 96 GLY A O 1
ATOM 820 N N . LYS A 1 97 ? 7.795 -8.765 -5.275 1.00 52.41 97 LYS A N 1
ATOM 821 C CA . LYS A 1 97 ? 8.610 -7.633 -4.814 1.00 52.41 97 LYS A CA 1
ATOM 822 C C . LYS A 1 97 ? 7.716 -6.632 -4.096 1.00 52.41 97 LYS A C 1
ATOM 824 O O . LYS A 1 97 ? 6.656 -6.308 -4.620 1.00 52.41 97 LYS A O 1
ATOM 829 N N . GLU A 1 98 ? 8.192 -6.121 -2.971 1.00 51.78 98 GLU A N 1
ATOM 830 C CA . GLU A 1 98 ? 7.594 -4.998 -2.250 1.00 51.78 98 GLU A CA 1
ATOM 831 C C . GLU A 1 98 ? 8.606 -3.848 -2.200 1.00 51.78 98 GLU A C 1
ATOM 833 O O . GLU A 1 98 ? 9.823 -4.068 -2.201 1.00 51.78 98 GLU A O 1
ATOM 838 N N . LYS A 1 99 ? 8.116 -2.610 -2.239 1.00 53.12 99 LYS A N 1
ATOM 839 C CA . LYS A 1 99 ? 8.954 -1.411 -2.291 1.00 53.12 99 LYS A CA 1
ATOM 840 C C . LYS A 1 99 ? 9.181 -0.902 -0.868 1.00 53.12 99 LYS A C 1
ATOM 842 O O . LYS A 1 99 ? 8.242 -0.468 -0.218 1.00 53.12 99 LYS A O 1
ATOM 847 N N . VAL A 1 100 ? 10.432 -0.904 -0.410 1.00 52.94 100 VAL A N 1
ATOM 848 C CA . VAL A 1 100 ? 10.815 -0.306 0.881 1.00 52.94 100 VAL A CA 1
ATOM 849 C C . VAL A 1 100 ? 11.102 1.183 0.682 1.00 52.94 100 VAL A C 1
ATOM 851 O O . VAL A 1 100 ? 11.798 1.558 -0.265 1.00 52.94 100 VAL A O 1
ATOM 854 N N . ILE A 1 101 ? 10.560 2.033 1.558 1.00 54.84 101 ILE A N 1
ATOM 855 C CA . ILE A 1 101 ? 10.710 3.493 1.502 1.00 54.84 101 ILE A CA 1
ATOM 856 C C . ILE A 1 101 ? 11.541 3.970 2.703 1.00 54.84 101 ILE A C 1
ATOM 858 O O . ILE A 1 101 ? 11.298 3.550 3.831 1.00 54.84 101 ILE A O 1
ATOM 862 N N . HIS A 1 102 ? 12.532 4.836 2.458 1.00 52.22 102 HIS A N 1
ATOM 863 C CA . HIS A 1 102 ? 13.529 5.254 3.459 1.00 52.22 102 HIS A CA 1
ATOM 864 C C . HIS A 1 102 ? 13.251 6.608 4.143 1.00 52.22 102 HIS A C 1
ATOM 866 O O . HIS A 1 102 ? 13.979 6.975 5.059 1.00 52.22 102 HIS A O 1
ATOM 872 N N . ASN A 1 103 ? 12.199 7.334 3.759 1.00 55.50 103 ASN A N 1
ATOM 873 C CA . ASN A 1 103 ? 11.817 8.594 4.413 1.00 55.50 103 ASN A CA 1
ATOM 874 C C . ASN A 1 103 ? 10.953 8.322 5.661 1.00 55.50 103 ASN A C 1
ATOM 876 O O . ASN A 1 103 ? 10.232 7.325 5.663 1.00 55.50 103 ASN A O 1
ATOM 880 N N . PHE A 1 104 ? 10.962 9.232 6.649 1.00 59.00 104 PHE A N 1
ATOM 881 C CA . PHE A 1 104 ? 10.226 9.144 7.932 1.00 59.00 104 PHE A CA 1
ATOM 882 C C . PHE A 1 104 ? 10.811 8.115 8.922 1.00 59.00 104 PHE A C 1
ATOM 884 O O . PHE A 1 104 ? 10.143 7.175 9.342 1.00 59.00 104 PHE A O 1
ATOM 891 N N . VAL A 1 105 ? 12.089 8.286 9.284 1.00 63.03 105 VAL A N 1
ATOM 892 C CA . VAL A 1 105 ? 12.880 7.313 10.067 1.00 63.03 105 VAL A CA 1
ATOM 893 C C . VAL A 1 105 ? 12.321 7.042 11.472 1.00 63.03 105 VAL A C 1
ATOM 895 O O . VAL A 1 105 ? 12.527 5.942 11.981 1.00 63.03 105 VAL A O 1
ATOM 898 N N . ASP A 1 106 ? 11.540 7.959 12.039 1.00 73.69 106 ASP A N 1
ATOM 899 C CA . ASP A 1 106 ? 10.968 7.814 13.387 1.00 73.69 106 ASP A CA 1
ATOM 900 C C . ASP A 1 106 ? 9.652 7.015 13.424 1.00 73.69 106 ASP A C 1
ATOM 902 O O . ASP A 1 106 ? 9.180 6.629 14.491 1.00 73.69 106 ASP A O 1
ATOM 906 N N . PHE A 1 107 ? 9.066 6.714 12.262 1.00 75.50 107 PHE A N 1
ATOM 907 C CA . PHE A 1 107 ? 7.738 6.100 12.161 1.00 75.50 107 PHE A CA 1
ATOM 908 C C . PHE A 1 107 ? 7.800 4.612 11.787 1.00 75.50 107 PHE A C 1
ATOM 910 O O . PHE A 1 107 ? 8.807 4.128 11.268 1.00 75.50 107 PHE A O 1
ATOM 917 N N . GLY A 1 108 ? 6.729 3.849 12.021 1.00 79.50 108 GLY A N 1
ATOM 918 C CA . GLY A 1 108 ? 6.641 2.447 11.576 1.00 79.50 108 GLY A CA 1
ATOM 919 C C . GLY A 1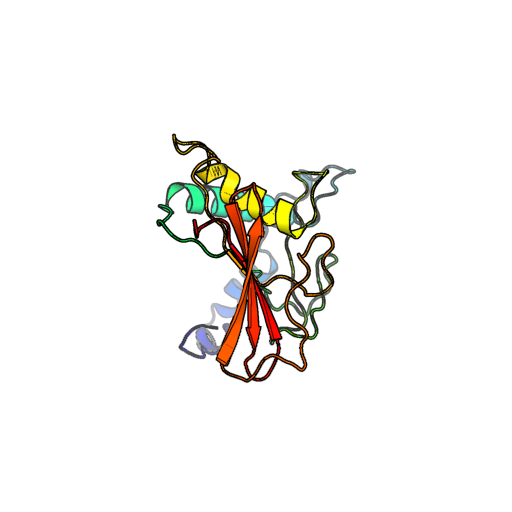 108 ? 6.480 2.328 10.053 1.00 79.50 108 GLY A C 1
ATOM 920 O O . GLY A 1 108 ? 5.972 3.248 9.424 1.00 79.50 108 GLY A O 1
ATOM 921 N N . LEU A 1 109 ? 6.866 1.199 9.436 1.00 79.31 109 LEU A N 1
ATOM 922 C CA . LEU A 1 109 ? 6.858 1.032 7.965 1.00 79.31 109 LEU A CA 1
ATOM 923 C C . LEU A 1 109 ? 5.526 1.438 7.307 1.00 79.31 109 LEU A C 1
ATOM 925 O O . LEU A 1 109 ? 5.540 2.207 6.350 1.00 79.31 109 LEU A O 1
ATOM 929 N N . GLY A 1 110 ? 4.393 0.965 7.836 1.00 75.62 110 GLY A N 1
ATOM 930 C CA . GLY A 1 110 ? 3.073 1.288 7.283 1.00 75.62 110 GLY A CA 1
ATOM 931 C C . GLY A 1 110 ? 2.767 2.787 7.312 1.00 75.62 110 GLY A C 1
ATOM 932 O O . GLY A 1 110 ? 2.299 3.348 6.327 1.00 75.62 110 GLY A O 1
ATOM 933 N N . GLU A 1 111 ? 3.123 3.463 8.402 1.00 79.38 111 GLU A N 1
ATOM 934 C CA . GLU A 1 111 ? 2.964 4.911 8.530 1.00 79.38 111 GLU A CA 1
ATOM 935 C C . GLU A 1 111 ? 3.878 5.670 7.565 1.00 79.38 111 GLU A C 1
ATOM 937 O O . GLU A 1 111 ? 3.418 6.576 6.875 1.00 79.38 111 GLU A O 1
ATOM 942 N N . ARG A 1 112 ? 5.140 5.241 7.409 1.00 81.56 112 ARG A N 1
ATOM 943 C CA . ARG A 1 112 ? 6.047 5.822 6.404 1.00 81.56 112 ARG A CA 1
ATOM 944 C C . ARG A 1 112 ? 5.467 5.713 5.006 1.00 81.56 112 ARG A C 1
ATOM 946 O O . ARG A 1 112 ? 5.579 6.657 4.229 1.00 81.56 112 ARG A O 1
ATOM 953 N N . VAL A 1 113 ? 4.906 4.558 4.653 1.00 81.94 113 VAL A N 1
ATOM 954 C CA . VAL A 1 113 ? 4.329 4.334 3.324 1.00 81.94 113 VAL A CA 1
ATOM 955 C C . VAL A 1 113 ? 3.157 5.278 3.097 1.00 81.94 113 VAL A C 1
ATOM 957 O O . VAL A 1 113 ? 3.165 5.999 2.100 1.00 8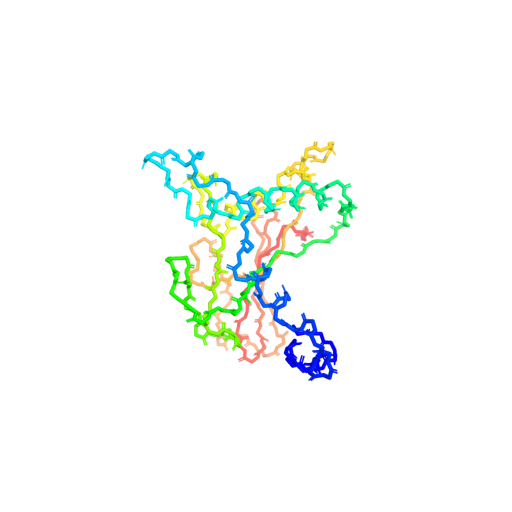1.94 113 VAL A O 1
ATOM 960 N N . VAL A 1 114 ? 2.216 5.342 4.041 1.00 81.38 114 VAL A N 1
ATOM 961 C CA . VAL A 1 114 ? 1.060 6.243 3.954 1.00 81.38 114 VAL A CA 1
ATOM 962 C C . VAL A 1 114 ? 1.518 7.693 3.820 1.00 81.38 114 VAL A C 1
ATOM 964 O O . VAL A 1 114 ? 1.162 8.338 2.840 1.00 81.38 114 VAL A O 1
ATOM 967 N N . LEU A 1 115 ? 2.378 8.179 4.721 1.00 80.38 115 LEU A N 1
ATOM 968 C CA . LEU A 1 115 ? 2.866 9.561 4.698 1.00 80.38 115 LEU A CA 1
ATOM 969 C C . LEU A 1 115 ? 3.606 9.902 3.402 1.00 80.38 115 LEU A C 1
ATOM 971 O O . LEU A 1 115 ? 3.429 10.987 2.859 1.00 80.38 115 LEU A O 1
ATOM 975 N N . ASN A 1 116 ? 4.429 8.995 2.870 1.00 82.56 116 ASN A N 1
ATOM 976 C CA . ASN A 1 116 ? 5.130 9.243 1.610 1.00 82.56 116 ASN A CA 1
ATOM 977 C C . ASN A 1 116 ? 4.182 9.322 0.411 1.00 82.56 116 ASN A C 1
ATOM 979 O O . ASN A 1 116 ? 4.418 10.131 -0.485 1.00 82.56 116 ASN A O 1
ATOM 983 N N . LEU A 1 117 ? 3.142 8.486 0.381 1.00 81.94 117 LEU A N 1
ATOM 984 C CA . LEU A 1 117 ? 2.163 8.468 -0.705 1.00 81.94 117 LEU A CA 1
ATOM 985 C C . LEU A 1 117 ? 1.204 9.660 -0.638 1.00 81.94 117 LEU A C 1
ATOM 987 O O . LEU A 1 117 ? 0.790 10.156 -1.681 1.00 81.94 117 LEU A O 1
ATOM 991 N N . THR A 1 118 ? 0.880 10.151 0.559 1.00 78.56 118 THR A N 1
ATOM 992 C CA . THR A 1 118 ? -0.019 11.300 0.742 1.00 78.56 118 THR A CA 1
ATOM 993 C C . THR A 1 118 ? 0.701 12.646 0.678 1.00 78.56 118 THR A C 1
ATOM 995 O O . THR A 1 118 ? 0.107 13.626 0.233 1.00 78.56 118 THR A O 1
ATOM 998 N N . LYS A 1 119 ? 1.999 12.705 1.017 1.00 78.44 119 LYS A N 1
ATOM 999 C CA . LYS A 1 119 ? 2.828 13.928 1.004 1.00 78.44 119 LYS A CA 1
ATOM 1000 C C . LYS A 1 119 ? 2.634 14.841 -0.215 1.00 78.44 119 LYS A C 1
ATOM 1002 O O . LYS A 1 119 ? 2.467 16.042 -0.001 1.00 78.44 119 LYS A O 1
ATOM 1007 N N . PRO A 1 120 ? 2.679 14.358 -1.472 1.00 75.19 120 PRO A N 1
ATOM 1008 C CA . PRO A 1 120 ? 2.544 15.250 -2.622 1.00 75.19 120 PRO A CA 1
ATOM 1009 C C . PRO A 1 120 ? 1.137 15.852 -2.769 1.00 75.19 120 PRO A C 1
ATOM 1011 O O . PRO A 1 120 ? 0.982 16.885 -3.414 1.00 75.19 120 PRO A O 1
ATOM 1014 N N . TYR A 1 121 ? 0.126 15.242 -2.151 1.00 71.38 121 TYR A N 1
ATOM 1015 C CA . TYR A 1 121 ? -1.255 15.720 -2.161 1.00 71.38 121 TYR A CA 1
ATOM 1016 C C . TYR A 1 121 ? -1.571 16.625 -0.965 1.00 71.38 121 TYR A C 1
ATOM 1018 O O . TYR A 1 121 ? -2.432 17.492 -1.062 1.00 71.38 121 TYR A O 1
ATOM 1026 N N . CYS A 1 122 ? -0.816 16.504 0.129 1.00 63.97 122 CYS A N 1
ATOM 1027 C CA . CYS A 1 122 ? -0.972 17.337 1.323 1.00 63.97 122 CYS A CA 1
ATOM 1028 C C . CYS A 1 122 ? -0.388 18.763 1.197 1.00 63.97 122 CYS A C 1
ATOM 1030 O O . CYS A 1 122 ? -0.466 19.518 2.156 1.00 63.97 122 CYS A O 1
ATOM 1032 N N . ASN A 1 123 ? 0.176 19.170 0.048 1.00 51.94 123 ASN A N 1
ATOM 1033 C CA . ASN A 1 123 ? 0.837 20.479 -0.124 1.00 51.94 123 ASN A CA 1
ATOM 1034 C C . ASN A 1 123 ? 0.329 21.313 -1.317 1.00 51.94 123 ASN A C 1
ATOM 1036 O O . ASN A 1 123 ? 1.101 21.933 -2.048 1.00 51.94 123 ASN A O 1
ATOM 1040 N N . LYS A 1 124 ? -0.995 21.398 -1.467 1.00 46.31 124 LYS A N 1
ATOM 1041 C CA . LYS A 1 124 ? -1.677 22.516 -2.144 1.00 46.31 124 LYS A CA 1
ATOM 1042 C C . LYS A 1 124 ? -2.908 22.915 -1.323 1.00 46.31 124 LYS A C 1
ATOM 1044 O O . LYS A 1 124 ? -4.004 22.432 -1.563 1.00 46.31 124 LYS A O 1
ATOM 1049 N N . GLY A 1 125 ? -2.713 23.752 -0.303 1.00 40.66 125 GLY A N 1
ATOM 1050 C CA . GLY A 1 125 ? -3.795 24.450 0.412 1.00 40.66 125 GLY A CA 1
ATOM 1051 C C . GLY A 1 125 ? -4.669 23.637 1.382 1.00 40.66 125 GLY A C 1
ATOM 1052 O O . GLY A 1 125 ? -5.429 24.243 2.130 1.00 40.66 125 GLY A O 1
ATOM 1053 N N . MET A 1 126 ? -4.562 22.307 1.438 1.00 35.53 126 MET A N 1
ATOM 1054 C CA . MET A 1 126 ? -5.289 21.489 2.419 1.00 35.53 126 MET A CA 1
ATOM 1055 C C . MET A 1 126 ? -4.379 21.157 3.599 1.00 35.53 126 MET A C 1
ATOM 1057 O O . MET A 1 126 ? -3.498 20.307 3.506 1.00 35.53 126 MET A O 1
ATOM 1061 N N . LYS A 1 127 ? -4.582 21.863 4.713 1.00 38.78 127 LYS A N 1
ATOM 1062 C CA . LYS A 1 127 ? -3.948 21.573 6.002 1.00 38.78 127 LYS A CA 1
ATOM 1063 C C . LYS A 1 127 ? -4.097 20.085 6.357 1.00 38.78 127 LYS A C 1
ATOM 1065 O O . LYS A 1 127 ? -5.172 19.514 6.166 1.00 38.78 127 LYS A O 1
ATOM 1070 N N . LEU A 1 128 ? -3.060 19.496 6.968 1.00 50.41 128 LEU A N 1
ATOM 1071 C CA . LEU A 1 128 ? -3.119 18.168 7.610 1.00 50.41 128 LEU A CA 1
ATOM 1072 C C . LEU A 1 128 ? -4.348 18.014 8.533 1.00 50.41 128 LEU A C 1
ATOM 1074 O O . LEU A 1 128 ? -4.858 16.910 8.687 1.00 50.41 128 LEU A O 1
ATOM 1078 N N . GLU A 1 129 ? -4.841 19.132 9.079 1.00 53.25 129 GLU A N 1
ATOM 1079 C CA . GLU A 1 129 ? -6.038 19.252 9.926 1.00 53.25 129 GLU A CA 1
ATOM 1080 C C . GLU A 1 129 ? -7.339 18.739 9.279 1.00 53.25 129 GLU A C 1
ATOM 1082 O O . GLU A 1 129 ? -8.293 18.492 10.002 1.00 53.25 129 GLU A O 1
ATOM 1087 N N . ASN A 1 130 ? -7.396 18.539 7.955 1.00 64.12 130 ASN A N 1
ATOM 1088 C CA . ASN A 1 130 ? -8.597 18.041 7.266 1.00 64.12 130 ASN A CA 1
ATOM 1089 C C . ASN A 1 130 ? -8.369 16.711 6.523 1.00 64.12 130 ASN A C 1
ATOM 1091 O O . ASN A 1 130 ? -9.065 16.403 5.553 1.00 64.12 130 ASN A O 1
ATOM 1095 N N . THR A 1 131 ? -7.348 15.943 6.925 1.00 73.06 131 THR A N 1
ATOM 1096 C CA . THR A 1 131 ? -7.115 14.593 6.393 1.00 73.06 131 THR A CA 1
ATOM 1097 C C . THR A 1 131 ? -7.705 13.560 7.337 1.00 73.06 131 THR A C 1
ATOM 1099 O O . THR A 1 131 ? -7.214 13.343 8.447 1.00 73.06 131 THR A O 1
ATOM 1102 N N . PHE A 1 132 ? -8.745 12.887 6.863 1.00 83.19 132 PHE A N 1
ATOM 1103 C CA . PHE A 1 132 ? -9.382 11.813 7.601 1.00 83.19 132 PHE A CA 1
ATOM 1104 C C . PHE A 1 132 ? -8.853 10.451 7.155 1.00 83.19 132 PHE A C 1
ATOM 1106 O O . PHE A 1 132 ? -8.605 10.213 5.974 1.00 83.19 132 PHE A O 1
ATOM 1113 N N . ALA A 1 133 ? -8.687 9.553 8.114 1.00 85.62 133 ALA A N 1
ATOM 1114 C CA . ALA A 1 133 ? -8.261 8.185 7.932 1.00 85.62 133 ALA A CA 1
ATOM 1115 C C . ALA A 1 133 ? -9.183 7.262 8.727 1.00 85.62 133 ALA A C 1
ATOM 1117 O O . ALA A 1 133 ? -9.542 7.527 9.876 1.00 85.62 133 ALA A O 1
ATOM 1118 N N . TYR A 1 134 ? -9.523 6.141 8.109 1.00 88.94 134 TYR A N 1
ATOM 1119 C CA . TYR A 1 134 ? -10.232 5.049 8.749 1.00 88.94 134 TYR A CA 1
ATOM 1120 C C . TYR A 1 134 ? -9.608 3.728 8.312 1.00 88.94 134 TYR A C 1
ATOM 1122 O O . TYR A 1 134 ? -9.067 3.609 7.212 1.00 88.94 134 TYR A O 1
ATOM 1130 N N . GLY A 1 135 ? -9.652 2.726 9.182 1.00 89.88 135 GLY A N 1
ATOM 1131 C CA . GLY A 1 135 ? -9.106 1.419 8.850 1.00 89.88 135 GLY A CA 1
ATOM 1132 C C . GLY A 1 135 ? -9.203 0.413 9.981 1.00 89.88 135 GLY A C 1
ATOM 1133 O O . GLY A 1 135 ? -9.532 0.736 11.123 1.00 89.88 135 GLY A O 1
ATOM 1134 N N . THR A 1 136 ? -8.901 -0.837 9.648 1.00 91.12 136 THR A N 1
ATOM 1135 C CA . THR A 1 136 ? -8.856 -1.929 10.619 1.00 91.12 136 THR A CA 1
ATOM 1136 C C . THR A 1 136 ? -7.572 -1.876 11.436 1.00 91.12 136 THR A C 1
ATOM 1138 O O . THR A 1 136 ? -6.488 -1.663 10.890 1.00 91.12 136 THR A O 1
ATOM 1141 N N . ILE A 1 137 ? -7.674 -2.146 12.735 1.00 91.00 137 ILE A N 1
ATOM 1142 C CA . ILE A 1 137 ? -6.526 -2.227 13.641 1.00 91.00 137 ILE A CA 1
ATOM 1143 C C . ILE A 1 137 ? -6.402 -3.632 14.231 1.00 91.00 137 ILE A C 1
ATOM 1145 O O . ILE A 1 137 ? -7.384 -4.353 14.391 1.00 91.00 137 ILE A O 1
ATOM 1149 N N . GLN A 1 138 ? -5.178 -4.029 14.577 1.00 88.31 138 GLN A N 1
ATOM 1150 C CA . GLN A 1 138 ? -4.954 -5.273 15.314 1.00 88.31 138 GLN A CA 1
ATOM 1151 C C . GLN A 1 138 ? -5.403 -5.109 16.769 1.00 88.31 138 GLN A C 1
ATOM 1153 O O . GLN A 1 138 ? -5.061 -4.111 17.400 1.00 88.31 138 GLN A O 1
ATOM 1158 N N . SER A 1 139 ? -6.089 -6.114 17.317 1.00 85.31 139 SER A N 1
ATOM 1159 C CA . SER A 1 139 ? -6.594 -6.122 18.702 1.00 85.31 139 SER A CA 1
ATOM 1160 C C . SER A 1 139 ? -5.502 -5.933 19.758 1.00 85.31 139 SER A C 1
ATOM 1162 O O . SER A 1 139 ? -5.751 -5.370 20.815 1.00 85.31 139 SER A O 1
ATOM 1164 N N . ASN A 1 140 ? -4.278 -6.382 19.465 1.00 86.50 140 ASN A N 1
ATOM 1165 C CA . ASN A 1 140 ? -3.156 -6.374 20.408 1.00 86.50 140 ASN A CA 1
ATOM 1166 C C . ASN A 1 140 ? -2.335 -5.072 20.349 1.00 86.50 140 ASN A C 1
ATOM 1168 O O . ASN A 1 140 ? -1.228 -5.004 20.888 1.00 86.50 140 ASN A O 1
ATOM 1172 N N . ARG A 1 141 ? -2.825 -4.040 19.651 1.00 85.12 141 ARG A N 1
ATOM 1173 C CA . ARG A 1 141 ? -2.126 -2.757 19.537 1.00 85.12 141 ARG A CA 1
ATOM 1174 C C . ARG A 1 141 ? -2.177 -2.010 20.875 1.00 85.12 141 ARG A C 1
ATOM 1176 O O . ARG A 1 141 ? -3.225 -1.906 21.506 1.00 85.12 141 ARG A O 1
ATOM 1183 N N . LYS A 1 142 ? -1.037 -1.457 21.301 1.00 83.88 142 LYS A N 1
ATOM 1184 C CA . LYS A 1 142 ? -0.963 -0.599 22.495 1.00 83.88 142 LYS A CA 1
ATOM 1185 C C . LYS A 1 142 ? -1.851 0.639 22.315 1.00 83.88 142 LYS A C 1
ATOM 1187 O O . LYS A 1 142 ? -1.881 1.211 21.228 1.00 83.88 142 LYS A O 1
ATOM 1192 N N . GLY A 1 143 ? -2.527 1.056 23.385 1.00 82.12 143 GLY A N 1
ATOM 1193 C CA . GLY A 1 143 ? -3.357 2.267 23.399 1.00 82.12 143 GLY A CA 1
ATOM 1194 C C . GLY A 1 143 ? -4.796 2.085 22.904 1.00 82.12 143 GLY A C 1
ATOM 1195 O O . GLY A 1 143 ? -5.512 3.075 22.792 1.00 82.12 143 GLY A O 1
ATOM 1196 N N . ILE A 1 144 ? -5.241 0.853 22.629 1.00 85.31 144 ILE A N 1
ATOM 1197 C CA . ILE A 1 144 ? -6.664 0.574 22.385 1.00 85.31 144 ILE A CA 1
ATOM 1198 C C . ILE A 1 144 ? -7.432 0.747 23.708 1.00 85.31 144 ILE A C 1
ATOM 1200 O O . ILE A 1 144 ? -7.002 0.199 24.728 1.00 85.31 144 ILE A O 1
ATOM 1204 N N . PRO A 1 145 ? -8.548 1.500 23.727 1.00 85.94 145 PRO A N 1
ATOM 1205 C CA . PRO A 1 145 ? -9.346 1.673 24.933 1.00 85.94 145 PRO A CA 1
ATOM 1206 C C . PRO A 1 145 ? -9.968 0.345 25.379 1.00 85.94 145 PRO A C 1
ATOM 1208 O O . PRO A 1 145 ? -10.248 -0.535 24.566 1.00 85.94 145 PRO A O 1
ATOM 1211 N N . LEU A 1 146 ? -10.229 0.204 26.681 1.00 85.50 146 LEU A N 1
ATOM 1212 C CA . LEU A 1 146 ? -10.922 -0.975 27.200 1.00 85.50 146 LEU A CA 1
ATOM 1213 C C . LEU A 1 146 ? -12.366 -0.988 26.678 1.00 85.50 146 LEU A C 1
ATOM 1215 O O . LEU A 1 146 ? -13.167 -0.147 27.086 1.00 85.50 146 LEU A O 1
ATOM 1219 N N . LEU A 1 147 ? -12.678 -1.919 25.782 1.00 88.50 147 LEU A N 1
ATOM 1220 C CA . LEU A 1 147 ? -14.016 -2.147 25.227 1.00 88.50 147 LEU A CA 1
ATOM 1221 C C . LEU A 1 147 ? -14.648 -3.397 25.857 1.00 88.50 147 LEU A C 1
ATOM 1223 O O . LEU A 1 147 ? -13.960 -4.194 26.499 1.00 88.50 147 LEU A O 1
ATOM 1227 N N . SER A 1 148 ? -15.950 -3.570 25.650 1.00 86.81 148 SER A N 1
ATOM 1228 C CA . SER A 1 148 ? -16.763 -4.694 26.130 1.00 86.81 148 SER A CA 1
ATOM 1229 C C . SER A 1 148 ? -16.117 -6.044 25.836 1.00 86.81 148 SER A C 1
ATOM 1231 O O . SER A 1 148 ? -15.450 -6.223 24.813 1.00 86.81 148 SER A O 1
ATOM 1233 N N . GLN A 1 149 ? -16.301 -7.013 26.733 1.00 86.00 149 GLN A N 1
ATOM 1234 C CA . GLN A 1 149 ? -15.684 -8.331 26.594 1.00 86.00 149 GLN A CA 1
ATOM 1235 C C . GLN A 1 149 ? -16.233 -9.102 25.384 1.00 86.00 149 GLN A C 1
ATOM 1237 O O . GLN A 1 149 ? -17.397 -8.993 25.015 1.00 86.00 149 GLN A O 1
ATOM 1242 N N . ASP A 1 150 ? -15.399 -9.947 24.778 1.00 86.31 150 ASP A N 1
ATOM 1243 C CA . ASP A 1 150 ? -15.754 -10.698 23.563 1.00 86.31 150 ASP A CA 1
ATOM 1244 C C . ASP A 1 150 ? -16.955 -11.635 23.748 1.00 86.31 150 ASP A C 1
ATOM 1246 O O . ASP A 1 150 ? -17.661 -11.925 22.785 1.00 86.31 150 ASP A O 1
ATOM 1250 N N . LYS A 1 151 ? -17.155 -12.123 24.979 1.00 85.56 151 LYS A N 1
ATOM 1251 C CA . LYS A 1 151 ? -18.232 -13.050 25.354 1.00 85.56 151 LYS A CA 1
ATOM 1252 C C . LYS A 1 151 ? -19.589 -12.367 25.501 1.00 85.56 151 LYS A C 1
ATOM 1254 O O . LYS A 1 151 ? -20.601 -13.041 25.385 1.00 85.56 151 LYS A O 1
ATOM 1259 N N . THR A 1 152 ? -19.605 -11.067 25.789 1.00 90.12 152 THR A N 1
ATOM 1260 C CA . THR A 1 152 ? -20.844 -10.315 26.035 1.00 90.12 152 THR A CA 1
ATOM 1261 C C . THR A 1 152 ? -21.420 -9.714 24.756 1.00 90.12 152 THR A C 1
ATOM 1263 O O . THR A 1 152 ? -22.558 -9.268 24.755 1.00 90.12 152 THR A O 1
ATOM 1266 N N . LEU A 1 153 ? -20.637 -9.668 23.676 1.00 89.50 153 LEU A N 1
ATOM 1267 C CA . LEU A 1 153 ? -21.055 -9.133 22.384 1.00 89.50 153 LEU A CA 1
ATOM 1268 C C . LEU A 1 153 ? -21.704 -10.228 21.536 1.00 89.50 153 LEU A C 1
ATOM 1270 O O . LEU A 1 153 ? -21.037 -11.180 21.116 1.00 89.50 153 LEU A O 1
ATOM 1274 N N . GLU A 1 154 ? -22.988 -10.056 21.239 1.00 90.94 154 GLU A N 1
ATOM 1275 C CA . GLU A 1 154 ? -23.695 -10.888 20.269 1.00 90.94 154 GLU A CA 1
ATOM 1276 C C . GLU A 1 154 ? -23.344 -10.502 18.826 1.00 90.94 154 GLU A C 1
ATOM 1278 O O . GLU A 1 154 ? -22.842 -9.411 18.539 1.00 90.94 154 GLU A O 1
ATOM 1283 N N . ARG A 1 155 ? -23.594 -11.422 17.890 1.00 93.12 155 ARG A N 1
ATOM 1284 C CA . ARG A 1 155 ? -23.352 -11.185 16.465 1.00 93.12 155 ARG A CA 1
ATOM 1285 C C . ARG A 1 155 ? -24.214 -10.020 15.967 1.00 93.12 155 ARG A C 1
ATOM 1287 O O . ARG A 1 155 ? -25.418 -10.004 16.177 1.00 93.12 155 ARG A O 1
ATOM 1294 N N . GLY A 1 156 ? -23.590 -9.075 15.272 1.00 91.06 156 GLY A N 1
ATOM 1295 C CA . GLY A 1 156 ? -24.199 -7.837 14.792 1.00 91.06 156 GLY A CA 1
ATOM 1296 C C . GLY A 1 156 ? -24.010 -6.653 15.743 1.00 91.06 156 GLY A C 1
ATOM 1297 O O . GLY A 1 156 ? -24.124 -5.513 15.297 1.00 91.06 156 GLY A O 1
ATOM 1298 N N . MET A 1 157 ? -23.659 -6.889 17.012 1.00 92.25 157 MET A N 1
ATOM 1299 C CA . MET A 1 157 ? -23.445 -5.813 17.979 1.00 92.25 157 MET A CA 1
ATOM 1300 C C . MET A 1 157 ? -22.068 -5.167 17.832 1.00 92.25 157 MET A C 1
ATOM 1302 O O . MET A 1 157 ? -21.096 -5.779 17.370 1.00 92.25 157 MET A O 1
ATOM 1306 N N . TYR A 1 158 ? -21.985 -3.912 18.264 1.00 92.50 158 TYR A N 1
ATOM 1307 C CA . TYR A 1 158 ? -20.749 -3.151 18.312 1.00 92.50 158 TYR A CA 1
ATOM 1308 C C . TYR A 1 158 ? -20.631 -2.365 19.616 1.00 92.50 158 TYR A C 1
ATOM 1310 O O . TYR A 1 158 ? -21.623 -2.028 20.255 1.00 92.50 158 TYR A O 1
ATOM 1318 N N . ASP A 1 159 ? -19.393 -2.068 19.984 1.00 92.75 159 ASP A N 1
ATOM 1319 C CA . ASP A 1 159 ? -19.020 -1.165 21.065 1.00 92.75 159 ASP A CA 1
ATOM 1320 C C . ASP A 1 159 ? -18.006 -0.158 20.516 1.00 92.75 159 ASP A C 1
ATOM 1322 O O . ASP A 1 159 ? -17.227 -0.486 19.615 1.00 92.75 159 ASP A O 1
ATOM 1326 N N . PHE A 1 160 ? -18.003 1.068 21.025 1.00 92.31 160 PHE A N 1
ATOM 1327 C CA . PHE A 1 160 ? -17.078 2.096 20.573 1.00 92.31 160 PHE A CA 1
ATOM 1328 C C . PHE A 1 160 ? -16.679 3.042 21.696 1.00 92.31 160 PHE A C 1
ATOM 1330 O O . PHE A 1 160 ? -17.422 3.286 22.644 1.00 92.31 160 PHE A O 1
ATOM 1337 N N . LYS A 1 161 ? -15.474 3.599 21.574 1.00 91.06 161 LYS A N 1
ATOM 1338 C CA . LYS A 1 161 ? -14.984 4.659 22.455 1.00 91.06 161 LYS A CA 1
ATOM 1339 C C . LYS A 1 161 ? -14.263 5.722 21.651 1.00 91.06 161 LYS A C 1
ATOM 1341 O O . LYS A 1 161 ? -13.446 5.399 20.787 1.00 91.06 161 LYS A O 1
ATOM 1346 N N . THR A 1 162 ? -14.526 6.974 21.999 1.00 89.25 162 THR A N 1
ATOM 1347 C CA . THR A 1 162 ? -13.909 8.146 21.379 1.00 89.25 162 THR A CA 1
ATOM 1348 C C . THR A 1 162 ? -12.885 8.754 22.328 1.00 89.25 162 THR A C 1
ATOM 1350 O O . THR A 1 162 ? -13.126 8.919 23.524 1.00 89.25 162 THR A O 1
ATOM 1353 N N . SER A 1 163 ? -11.693 9.017 21.800 1.00 86.31 163 SER A N 1
ATOM 1354 C CA . SER A 1 163 ? -10.619 9.712 22.506 1.00 86.31 163 SER A CA 1
ATOM 1355 C C . SER A 1 163 ? -10.858 11.224 22.505 1.00 86.31 163 SER A C 1
ATOM 1357 O O . SER A 1 163 ? -11.580 11.739 21.664 1.00 86.31 163 SER A O 1
ATOM 1359 N N . ARG A 1 164 ? -10.162 11.959 23.381 1.00 82.62 164 ARG A N 1
ATOM 1360 C CA . ARG A 1 164 ? -10.173 13.439 23.416 1.00 82.62 164 ARG A CA 1
ATOM 1361 C C . ARG A 1 164 ? -9.590 14.103 22.160 1.00 82.62 164 ARG A C 1
ATOM 1363 O O . ARG A 1 164 ? -9.644 15.317 22.040 1.00 82.62 164 ARG A O 1
ATOM 1370 N N . LEU A 1 165 ? -8.963 13.315 21.289 1.00 80.69 165 LEU A N 1
ATOM 1371 C CA . LEU A 1 165 ? -8.381 13.742 20.014 1.00 80.69 165 LEU A CA 1
ATOM 1372 C C . LEU A 1 165 ? -9.295 13.396 18.821 1.00 80.69 165 LEU A C 1
ATOM 1374 O O . LEU A 1 165 ? -8.791 13.210 17.719 1.00 80.69 165 LEU A O 1
ATOM 1378 N N . ASP A 1 166 ? -10.594 13.187 19.061 1.00 84.06 166 ASP A N 1
ATOM 1379 C CA . ASP A 1 166 ? -11.606 12.818 18.056 1.00 84.06 166 ASP A CA 1
ATOM 1380 C C . ASP A 1 166 ? -11.283 11.544 17.255 1.00 84.06 166 ASP A C 1
ATOM 1382 O O . ASP A 1 166 ? -11.703 11.342 16.118 1.00 84.06 166 ASP A O 1
ATOM 1386 N N . ILE A 1 167 ? -10.537 10.625 17.874 1.00 87.69 167 ILE A N 1
ATOM 1387 C CA . ILE A 1 167 ? -10.291 9.288 17.327 1.00 87.69 167 ILE A CA 1
ATOM 1388 C C . ILE A 1 167 ? -11.282 8.325 17.964 1.00 87.69 167 ILE A C 1
ATOM 1390 O O . ILE A 1 167 ? -11.205 8.053 19.166 1.00 87.69 167 ILE A O 1
ATOM 1394 N N . THR A 1 168 ? -12.168 7.767 17.149 1.00 90.31 168 THR A N 1
ATOM 1395 C CA . THR A 1 168 ? -13.138 6.757 17.568 1.00 90.31 168 THR A CA 1
ATOM 1396 C C . THR A 1 168 ? -12.638 5.361 17.216 1.00 90.31 168 THR A C 1
ATOM 1398 O O . THR A 1 168 ? -12.303 5.066 16.065 1.00 90.31 168 THR A O 1
ATOM 1401 N N . VAL A 1 169 ? -12.588 4.486 18.220 1.00 92.00 169 VAL A N 1
ATOM 1402 C CA . VAL A 1 169 ? -12.264 3.066 18.068 1.00 92.00 169 VAL A CA 1
ATOM 1403 C C . VAL A 1 169 ? -13.547 2.260 18.190 1.00 92.00 169 VAL A C 1
ATOM 1405 O O . VAL A 1 169 ? -14.193 2.289 19.234 1.00 92.00 169 VAL A O 1
ATOM 1408 N N . TYR A 1 170 ? -13.872 1.508 17.146 1.00 92.25 170 TYR A N 1
ATOM 1409 C CA . TYR A 1 170 ? -15.002 0.590 17.094 1.00 92.25 170 TYR A CA 1
ATOM 1410 C C . TYR A 1 170 ? -14.534 -0.849 17.299 1.00 92.25 170 TYR A C 1
ATOM 1412 O O . TYR A 1 170 ? -13.471 -1.257 16.824 1.00 92.25 170 TYR A O 1
ATOM 1420 N N . LYS A 1 171 ? -15.371 -1.642 17.957 1.00 94.06 171 LYS A N 1
ATOM 1421 C CA . LYS A 1 171 ? -15.277 -3.092 18.075 1.00 94.06 171 LYS A CA 1
ATOM 1422 C C . LYS A 1 171 ? -16.598 -3.679 17.621 1.00 94.06 171 LYS A C 1
ATOM 1424 O O . LYS A 1 171 ? -17.610 -3.498 18.284 1.00 94.06 171 LYS A O 1
ATOM 1429 N N . TRP A 1 172 ? -16.580 -4.385 16.503 1.00 94.00 172 TRP A N 1
ATOM 1430 C CA . TRP A 1 172 ? -17.768 -4.988 15.912 1.00 94.00 172 TRP A CA 1
ATOM 1431 C C . TRP A 1 172 ? -17.655 -6.509 15.925 1.00 94.00 172 TRP A C 1
ATOM 1433 O O . TRP A 1 172 ? -16.598 -7.069 15.614 1.00 94.00 172 TRP A O 1
ATOM 1443 N N . LYS A 1 173 ? -18.740 -7.182 16.312 1.00 92.38 173 LYS A N 1
ATOM 1444 C CA . LYS A 1 173 ? -18.833 -8.638 16.356 1.00 92.38 173 LYS A CA 1
ATOM 1445 C C . LYS A 1 173 ? -19.627 -9.140 15.154 1.00 92.38 173 LYS A C 1
ATOM 1447 O O . LYS A 1 173 ? -20.840 -8.992 15.111 1.00 92.38 173 LYS A O 1
ATOM 1452 N N . ASP A 1 174 ? -18.960 -9.817 14.225 1.00 89.81 174 ASP A N 1
ATOM 1453 C CA . ASP A 1 174 ? -19.622 -10.711 13.264 1.00 89.81 174 ASP A CA 1
ATOM 1454 C C . ASP A 1 174 ? -19.265 -12.173 13.612 1.00 89.81 174 ASP A C 1
ATOM 1456 O O . ASP A 1 174 ? -19.327 -12.558 14.783 1.00 89.81 174 ASP A O 1
ATOM 1460 N N . ASN A 1 175 ? -18.820 -12.992 12.651 1.00 88.56 175 ASN A N 1
ATOM 1461 C CA . ASN A 1 175 ? -18.265 -14.322 12.918 1.00 88.56 175 ASN A CA 1
ATOM 1462 C C . ASN A 1 175 ? -16.970 -14.238 13.743 1.00 88.56 175 ASN A C 1
ATOM 1464 O O . ASN A 1 175 ? -16.628 -15.140 14.508 1.00 88.56 175 ASN A O 1
ATOM 1468 N N . ARG A 1 176 ? -16.233 -13.136 13.580 1.00 88.50 176 ARG A N 1
ATOM 1469 C CA . ARG A 1 176 ? -15.048 -12.768 14.355 1.00 88.50 176 ARG A CA 1
ATOM 1470 C C . ARG A 1 176 ? -15.173 -11.316 14.789 1.00 88.50 176 ARG A C 1
ATOM 1472 O O . ARG A 1 176 ? -15.988 -10.566 14.257 1.00 88.50 176 ARG A O 1
ATOM 1479 N N . ILE A 1 177 ? -14.369 -10.941 15.773 1.00 91.62 177 ILE A N 1
ATOM 1480 C CA . ILE A 1 177 ? -14.306 -9.562 16.244 1.00 91.62 177 ILE A CA 1
ATOM 1481 C C . ILE A 1 177 ? -13.365 -8.779 15.343 1.00 91.62 177 ILE A C 1
ATOM 1483 O O . ILE A 1 177 ? -12.260 -9.232 15.041 1.00 91.62 177 ILE A O 1
ATOM 1487 N N . VAL A 1 178 ? -13.820 -7.602 14.933 1.00 92.44 178 VAL A N 1
ATOM 1488 C CA . VAL A 1 178 ? -13.062 -6.662 14.117 1.00 92.44 178 VAL A CA 1
ATOM 1489 C C . VAL A 1 178 ? -12.938 -5.357 14.885 1.00 92.44 178 VAL A C 1
ATOM 1491 O O . VAL A 1 178 ? -13.923 -4.841 15.413 1.00 92.44 178 VAL A O 1
ATOM 1494 N N . HIS A 1 179 ? -11.722 -4.823 14.936 1.00 93.06 179 HIS A N 1
ATOM 1495 C CA . HIS A 1 179 ? -11.461 -3.501 15.485 1.00 93.06 179 HIS A CA 1
ATOM 1496 C C . HIS A 1 179 ? -11.221 -2.512 14.348 1.00 93.06 179 HIS A C 1
ATOM 1498 O O . HIS A 1 179 ? -10.427 -2.787 13.445 1.00 93.06 179 HIS A O 1
ATOM 1504 N N . LEU A 1 180 ? -11.872 -1.355 14.415 1.00 92.31 180 LEU A N 1
ATOM 1505 C CA . LEU A 1 180 ? -11.671 -0.249 13.485 1.00 92.31 180 LEU A CA 1
ATOM 1506 C C . LEU A 1 180 ? -11.273 1.006 14.258 1.00 92.31 180 LEU A C 1
ATOM 1508 O O . LEU A 1 180 ? -11.728 1.213 15.378 1.00 92.31 180 LEU A O 1
ATOM 1512 N N . ALA A 1 181 ? -10.441 1.847 13.657 1.00 91.25 181 ALA A N 1
ATOM 1513 C CA . ALA A 1 181 ? -10.164 3.193 14.143 1.00 91.25 181 ALA A CA 1
ATOM 1514 C C . ALA A 1 181 ? -10.499 4.195 13.042 1.00 91.25 181 ALA A C 1
ATOM 1516 O O . ALA A 1 181 ? -10.218 3.940 11.869 1.00 91.25 181 ALA A O 1
ATOM 1517 N N . SER A 1 182 ? -11.098 5.317 13.423 1.00 90.06 182 SER A N 1
ATOM 1518 C CA . SER A 1 182 ? -11.456 6.396 12.509 1.00 90.06 182 SER A CA 1
ATOM 1519 C C . SER A 1 182 ? -11.349 7.741 13.215 1.00 90.06 182 SER A C 1
ATOM 1521 O O . SER A 1 182 ? -11.778 7.862 14.360 1.00 90.06 182 SER A O 1
ATOM 1523 N N . ASN A 1 183 ? -10.805 8.744 12.528 1.00 87.56 183 ASN A N 1
ATOM 1524 C CA . ASN A 1 183 ? -10.900 10.152 12.932 1.00 87.56 183 ASN A CA 1
ATOM 1525 C C . ASN A 1 183 ? -11.946 10.927 12.103 1.00 87.56 183 ASN A C 1
ATOM 1527 O O . ASN A 1 183 ? -12.021 12.144 12.193 1.00 87.56 183 ASN A O 1
ATOM 1531 N N . PHE A 1 184 ? -12.714 10.236 11.250 1.00 81.19 184 PHE A N 1
ATOM 1532 C CA . PHE A 1 184 ? -13.734 10.847 10.389 1.00 81.19 184 PHE A CA 1
ATOM 1533 C C . PHE A 1 184 ? -15.050 11.115 11.130 1.00 81.19 184 PHE A C 1
ATOM 1535 O O . PHE A 1 184 ? -15.851 11.945 10.708 1.00 81.19 184 PHE A O 1
ATOM 1542 N N . HIS A 1 185 ? -15.303 10.374 12.208 1.00 68.94 185 HIS A N 1
ATOM 1543 C CA . HIS A 1 185 ? -16.562 10.433 12.937 1.00 68.94 185 HIS A CA 1
ATOM 1544 C C . HIS A 1 185 ? -16.382 11.249 14.213 1.00 68.94 185 HIS A C 1
ATOM 1546 O O . HIS A 1 185 ? -15.791 1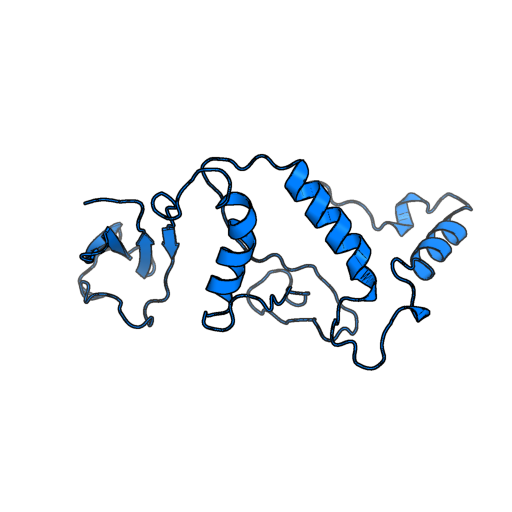0.754 15.175 1.00 68.94 185 HIS A O 1
ATOM 1552 N N . ASN A 1 186 ? -16.935 12.461 14.212 1.00 57.34 186 ASN A N 1
ATOM 1553 C CA . ASN A 1 186 ? -17.245 13.179 15.442 1.00 57.34 186 ASN A CA 1
ATOM 1554 C C . ASN A 1 186 ? -18.502 12.532 16.030 1.00 57.34 186 ASN A C 1
ATOM 1556 O O . ASN A 1 186 ? -19.518 12.434 15.336 1.00 57.34 186 ASN A O 1
ATOM 1560 N N . ALA A 1 187 ? -18.387 12.021 17.253 1.00 47.44 187 ALA A N 1
ATOM 1561 C CA . ALA A 1 187 ? -19.528 11.563 18.038 1.00 47.44 187 ALA A CA 1
ATOM 1562 C C . ALA A 1 187 ? -20.230 12.759 18.690 1.00 47.44 187 ALA A C 1
ATOM 1564 O O . ALA A 1 187 ? -19.509 13.702 19.093 1.00 47.44 187 ALA A O 1
#

Radius of gyration: 23.15 Å; chains: 1; bounding box: 55×42×66 Å